Protein AF-A0A0M1J2J1-F1 (afdb_monomer)

Radius of gyration: 19.73 Å; Cα contacts (8 Å, |Δi|>4): 247; chains: 1; bounding box: 63×37×51 Å

Sequence (194 aa):
AAAKSLTTPVIIEGYEPPKDSRLLKLAVTPDPGVIEVNIHPTHSWQEMVNITEILYTEARQSRLTTEKFMLDGRHTGTGGGNHVTLGGPTPTDSPLLRRPDLLRSLIGYWQRHPSLSYLFSGLFIGPTSQAPRIDEARDESLHELEIAFAQ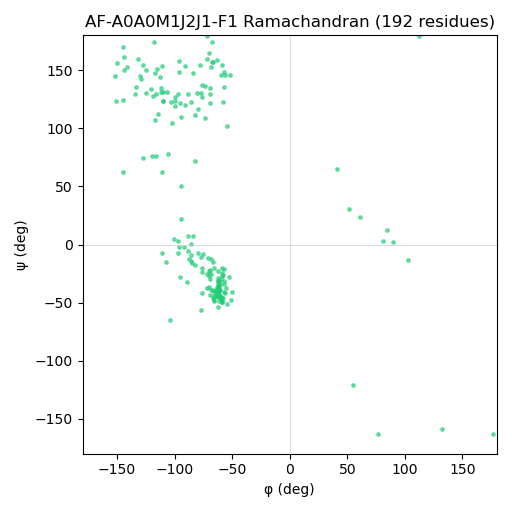IPEGEIPAPWLVDRILRNLLADVTGNTHRTEFCSKTALASFCI

Solvent-accessible surface area (backbone atoms only — not comparable to full-atom values): 11608 Å² total; per-residue (Å²): 111,69,48,72,78,63,75,45,87,84,81,90,83,80,80,80,77,81,94,51,81,86,58,83,49,76,47,80,44,86,46,101,86,40,38,34,40,34,47,51,92,66,94,42,72,69,53,46,50,52,53,51,54,49,50,57,51,53,34,48,76,69,75,45,61,61,62,32,67,47,97,86,66,49,80,43,70,62,76,56,64,77,45,83,51,81,62,33,87,42,72,87,60,9,59,51,35,29,24,40,44,55,45,50,48,51,54,53,49,48,70,76,37,56,64,74,54,58,74,73,38,80,90,49,76,37,53,83,27,69,48,22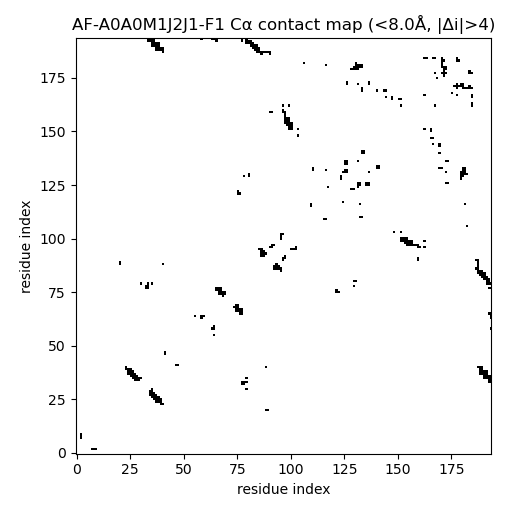,52,63,74,45,64,42,81,64,47,54,59,53,48,52,58,39,54,73,71,52,58,76,55,78,50,96,56,42,67,52,54,50,74,62,38,54,82,65,29,27,30,92,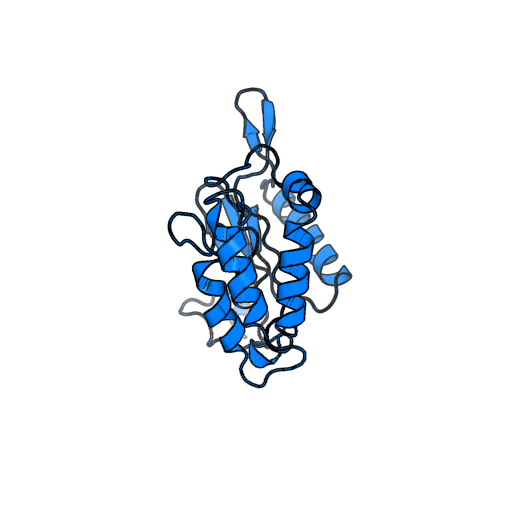86,64,40,46,81,31,23,66,55,52,95,68,87,64,56,35,34,41,42,60

Mean predicted aligned error: 6.72 Å

Nearest PDB structures (foldseek):
  7c5z-assembly1_A  TM=4.578E-01  e=9.086E-01  Sprivivirus cyprinus
  5xy3-assembly1_U  TM=3.082E-01  e=7.598E+00  Trichomonas vaginalis

pLDDT: mean 85.59, std 11.73, range [29.45, 96.5]

Secondary structure (DSSP, 8-state):
-HHHHTTPPPP--SSPPPP-TTS---EEEEETTEEEEEPPP-SSHHHHHHHHHHHHHHHHHTT--SEEE-TTS-EEE-SS--B-----SSGGG-HHHH-HHHHHHHHHHHHH-THHHHHHHTT--STTSSS--GGGT-TTHHHHHHHHHHTSPSS--S-TTHHHHHHTTTSS-TTS-TTSSSS----S--EEE-

Foldseek 3Di:
DVCVVVVHDDDDDDDDDPDDLPDWDWDWDDDVQWIKTWGRDDPDPVVVVVVVVVVQVVCVVVVHDQWDADPVRDIDGSQDDFFDDAADSFLQRGPCLQFVVVVLVVLVVCLVPVCVVVVPQVPAEALPRQAYRLCRADVCLVVLSVVLSVVRDGGGDPGSCSSCVSCQQSCAGPVSHNRRHNDHPDPDIGMDID

Structure (mmCIF, N/CA/C/O backbone):
data_AF-A0A0M1J2J1-F1
#
_entry.id   AF-A0A0M1J2J1-F1
#
loop_
_atom_site.group_PDB
_atom_site.id
_atom_site.type_symbol
_atom_site.label_atom_id
_atom_site.label_alt_id
_atom_site.label_comp_id
_atom_site.label_asym_id
_atom_site.label_entity_id
_atom_site.label_seq_id
_atom_site.pdbx_PDB_ins_code
_atom_site.Cartn_x
_atom_site.Cartn_y
_atom_site.Cartn_z
_atom_site.occupancy
_atom_site.B_iso_or_equiv
_atom_site.auth_seq_id
_atom_site.auth_comp_id
_atom_site.auth_asym_id
_atom_site.auth_atom_id
_atom_site.pdbx_PDB_model_num
ATOM 1 N N . ALA A 1 1 ? -36.370 -18.144 6.132 1.00 73.88 1 ALA A N 1
ATOM 2 C CA . ALA A 1 1 ? -37.757 -17.953 6.615 1.00 73.88 1 ALA A CA 1
ATOM 3 C C . ALA A 1 1 ? -37.839 -17.996 8.146 1.00 73.88 1 ALA A C 1
ATOM 5 O O . ALA A 1 1 ? -38.222 -16.989 8.721 1.00 73.88 1 ALA A O 1
ATOM 6 N N . ALA A 1 2 ? -37.396 -19.079 8.803 1.00 83.06 2 ALA A N 1
ATOM 7 C CA . ALA A 1 2 ? -37.466 -19.238 10.266 1.00 83.06 2 ALA A CA 1
ATOM 8 C C . ALA A 1 2 ? -36.718 -18.158 11.085 1.00 83.06 2 ALA A C 1
ATOM 10 O O . ALA A 1 2 ? -37.280 -17.595 12.018 1.00 83.06 2 ALA A O 1
ATOM 11 N N . ALA A 1 3 ? -35.486 -17.793 10.712 1.00 85.00 3 ALA A N 1
ATOM 12 C CA . ALA A 1 3 ? -34.742 -16.743 11.425 1.00 85.00 3 ALA A CA 1
ATOM 13 C C . ALA A 1 3 ? -35.433 -15.365 11.357 1.00 85.00 3 ALA A C 1
ATOM 15 O O . ALA A 1 3 ? -35.439 -14.619 12.331 1.00 85.00 3 ALA A O 1
ATOM 16 N N . LYS A 1 4 ? -36.097 -15.065 10.228 1.00 87.19 4 LYS A N 1
ATOM 17 C CA . LYS A 1 4 ? -36.863 -13.825 10.032 1.00 87.19 4 LYS A CA 1
ATOM 18 C C . LYS A 1 4 ? -38.109 -13.778 10.921 1.00 87.19 4 LYS A C 1
ATOM 20 O O . LYS A 1 4 ? -38.410 -12.721 11.456 1.00 87.19 4 LYS A O 1
ATOM 25 N N . SER A 1 5 ? -38.811 -14.899 11.103 1.00 91.50 5 SER A N 1
ATOM 26 C CA . SER A 1 5 ? -39.966 -14.968 12.014 1.00 91.50 5 SER A CA 1
ATOM 27 C C . SER A 1 5 ? -39.574 -14.912 13.491 1.00 91.50 5 SER A C 1
ATOM 29 O O . SER A 1 5 ? -40.382 -14.500 14.311 1.00 91.50 5 SER A O 1
ATOM 31 N N . LEU A 1 6 ? -38.348 -15.324 13.826 1.00 92.56 6 LEU A N 1
ATOM 32 C CA . LEU A 1 6 ? -37.831 -15.345 15.197 1.00 92.56 6 LEU A CA 1
ATOM 33 C C . LEU A 1 6 ? -36.978 -14.115 15.539 1.00 92.56 6 LEU A C 1
ATOM 35 O O . LEU A 1 6 ? -36.434 -14.034 16.637 1.00 92.56 6 LEU A O 1
ATOM 39 N N . THR A 1 7 ? -36.844 -13.159 14.614 1.00 90.19 7 THR A N 1
ATOM 40 C CA . THR A 1 7 ? -36.010 -11.951 14.782 1.00 90.19 7 THR A CA 1
ATOM 41 C C . THR A 1 7 ? -34.580 -12.277 15.233 1.00 90.19 7 THR A C 1
ATOM 43 O O . THR A 1 7 ? -33.950 -11.523 15.967 1.00 90.19 7 THR A O 1
ATOM 46 N N . THR A 1 8 ? -34.074 -13.444 14.829 1.00 91.12 8 THR A N 1
ATOM 47 C CA . THR A 1 8 ? -32.788 -13.968 15.291 1.00 91.12 8 THR A CA 1
ATOM 48 C C . THR A 1 8 ? -31.707 -13.640 14.262 1.00 91.12 8 THR A C 1
ATOM 50 O O . THR A 1 8 ? -31.908 -13.937 13.078 1.00 91.12 8 THR A O 1
ATOM 53 N N . PRO A 1 9 ? -30.566 -13.055 14.674 1.00 87.44 9 PRO A N 1
ATOM 54 C CA . PRO A 1 9 ? -29.424 -12.867 13.789 1.00 87.44 9 PRO A CA 1
ATOM 55 C C . PRO A 1 9 ? -28.965 -14.207 13.209 1.00 87.44 9 PRO A C 1
ATOM 57 O O . PRO A 1 9 ? -28.867 -15.200 13.927 1.00 87.44 9 PRO A O 1
ATOM 60 N N . VAL A 1 10 ? -28.687 -14.239 11.907 1.00 86.56 10 VAL A N 1
ATOM 61 C CA . VAL A 1 10 ? -28.092 -15.413 11.260 1.00 86.56 10 VAL A CA 1
ATOM 62 C C . VAL A 1 10 ? -26.589 -15.207 11.213 1.00 86.56 10 VAL A C 1
ATOM 64 O O . VAL A 1 10 ? -26.122 -14.241 10.614 1.00 86.56 10 VAL A O 1
ATOM 67 N N . ILE A 1 11 ? -25.850 -16.130 11.819 1.00 85.19 11 ILE A N 1
ATOM 68 C CA . ILE A 1 11 ? -24.397 -16.216 11.692 1.00 85.19 11 ILE A CA 1
ATOM 69 C C . ILE A 1 11 ? -24.108 -17.364 10.729 1.00 85.19 11 ILE A C 1
ATOM 71 O O . ILE A 1 11 ? -24.581 -18.482 10.933 1.00 85.19 11 ILE A O 1
ATOM 75 N N . ILE A 1 12 ? -23.389 -17.072 9.648 1.00 83.06 12 ILE A N 1
ATOM 76 C CA . ILE A 1 12 ? -22.911 -18.091 8.713 1.00 83.06 12 ILE A CA 1
ATOM 77 C C . ILE A 1 12 ? -21.498 -18.453 9.153 1.00 83.06 12 ILE A C 1
ATOM 79 O O . ILE A 1 12 ? -20.583 -17.643 9.030 1.00 83.06 12 ILE A O 1
ATOM 83 N N . GLU A 1 13 ? -21.342 -19.656 9.691 1.00 84.69 13 GLU A N 1
ATOM 84 C CA . GLU A 1 13 ? -20.047 -20.205 10.087 1.00 84.69 13 GLU A CA 1
ATOM 85 C C . GLU A 1 13 ? -19.484 -21.098 8.977 1.00 84.69 13 GLU A C 1
ATOM 87 O O . GLU A 1 13 ? -20.232 -21.756 8.249 1.00 84.69 13 GLU A O 1
ATOM 92 N N . GLY A 1 14 ? -18.158 -21.137 8.857 1.00 85.62 14 GLY A N 1
ATOM 93 C CA . GLY A 1 14 ? -17.460 -21.983 7.896 1.00 85.62 14 GLY A CA 1
ATOM 94 C C . GLY A 1 14 ? -16.394 -21.231 7.112 1.00 85.62 14 GLY A C 1
ATOM 95 O O . GLY A 1 14 ? -15.874 -20.205 7.546 1.00 85.62 14 GLY A O 1
ATOM 96 N N . TYR A 1 15 ? -16.037 -21.788 5.960 1.00 84.25 15 TYR A N 1
ATOM 97 C CA . TYR A 1 15 ? -15.023 -21.216 5.084 1.00 84.25 15 TYR A CA 1
ATOM 98 C C . TYR A 1 15 ? -15.570 -20.033 4.282 1.00 84.25 15 TYR A C 1
ATOM 100 O O . TYR A 1 15 ? -16.769 -19.949 4.007 1.00 84.25 15 TYR A O 1
ATOM 108 N N . GLU A 1 16 ? -14.669 -19.138 3.876 1.00 82.94 16 GLU A N 1
ATOM 109 C CA . GLU A 1 16 ? -15.005 -18.048 2.963 1.00 82.94 16 GLU A CA 1
ATOM 110 C C . GLU A 1 16 ? -15.603 -18.587 1.651 1.00 82.94 16 GLU A C 1
ATOM 112 O O . GLU A 1 16 ? -15.223 -19.675 1.195 1.00 82.94 16 GLU A O 1
ATOM 117 N N . PRO A 1 17 ? -16.512 -17.832 1.005 1.00 85.38 17 PRO A N 1
ATOM 118 C CA . PRO A 1 17 ? -16.963 -18.186 -0.330 1.00 85.38 17 PRO A CA 1
ATOM 119 C C . PRO A 1 17 ? -15.771 -18.232 -1.304 1.00 85.38 17 PRO A C 1
ATOM 121 O O . PRO A 1 17 ? -14.764 -17.546 -1.093 1.00 85.38 17 PRO A O 1
ATOM 124 N N . PRO A 1 18 ? -15.870 -19.004 -2.402 1.00 87.31 18 PRO A N 1
ATOM 125 C CA . PRO A 1 18 ? -14.878 -18.961 -3.469 1.00 87.31 18 PRO A CA 1
ATOM 126 C C . PRO A 1 18 ? -14.625 -17.525 -3.943 1.00 87.31 18 PRO A C 1
ATOM 128 O O . PRO A 1 18 ? -15.544 -16.705 -3.977 1.00 87.31 18 PRO A O 1
ATOM 131 N N . LYS A 1 19 ? -13.379 -17.225 -4.334 1.00 81.31 19 LYS A N 1
ATOM 132 C CA . LYS A 1 19 ? -13.011 -15.896 -4.841 1.00 81.31 19 LYS A CA 1
ATOM 133 C C . LYS A 1 19 ? -13.862 -15.540 -6.062 1.00 81.31 19 LYS A C 1
ATOM 135 O O . LYS A 1 19 ? -13.814 -16.240 -7.070 1.00 81.31 19 LYS A O 1
ATOM 140 N N . ASP A 1 20 ? -14.576 -14.425 -5.974 1.00 84.69 20 ASP A N 1
ATOM 141 C CA . ASP A 1 20 ? -15.414 -13.887 -7.043 1.00 84.69 20 ASP A CA 1
ATOM 142 C C . ASP A 1 20 ? -15.348 -12.356 -6.999 1.00 84.69 20 ASP A C 1
ATOM 144 O O . ASP A 1 20 ? -15.616 -11.753 -5.961 1.00 84.69 20 ASP A O 1
ATOM 148 N N . SER A 1 21 ? -14.973 -11.723 -8.113 1.00 80.75 21 SER A N 1
ATOM 149 C CA . SER A 1 21 ? -14.791 -10.266 -8.198 1.00 80.75 21 SER A CA 1
ATOM 150 C C . SER A 1 21 ? -16.095 -9.473 -8.078 1.00 80.75 21 SER A C 1
ATOM 152 O O . SER A 1 21 ? -16.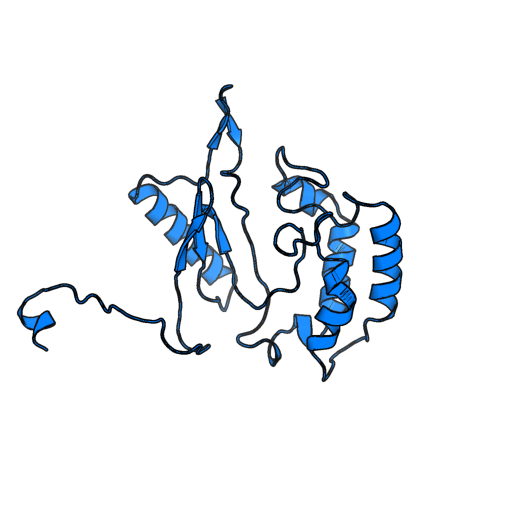056 -8.260 -7.899 1.00 80.75 21 SER A O 1
ATOM 154 N N . ARG A 1 22 ? -17.251 -10.139 -8.172 1.00 83.69 22 ARG A N 1
ATOM 155 C CA . ARG A 1 22 ? -18.576 -9.520 -8.026 1.00 83.69 22 ARG A CA 1
ATOM 156 C C . ARG A 1 22 ? -19.015 -9.419 -6.568 1.00 83.69 22 ARG A C 1
ATOM 158 O O . ARG A 1 22 ? -19.981 -8.719 -6.275 1.00 83.69 22 ARG A O 1
ATOM 165 N N . LEU A 1 23 ? -18.361 -10.151 -5.667 1.00 85.56 23 LEU A N 1
ATOM 166 C CA . LEU A 1 23 ? -18.664 -10.109 -4.244 1.00 85.56 23 LEU A CA 1
ATOM 167 C C . LEU A 1 23 ? -17.898 -8.962 -3.591 1.00 85.56 23 LEU A C 1
ATOM 169 O O . LEU A 1 23 ? -16.669 -8.915 -3.625 1.00 85.56 23 LEU A O 1
ATOM 173 N N . LEU A 1 24 ? -18.633 -8.055 -2.950 1.00 86.56 24 LEU A N 1
ATOM 174 C CA . LEU A 1 24 ? -18.029 -7.041 -2.098 1.00 86.56 24 LEU A CA 1
ATOM 175 C C . LEU A 1 24 ? -17.615 -7.691 -0.779 1.00 86.56 24 LEU A C 1
ATOM 177 O O . LEU A 1 24 ? -18.424 -8.336 -0.109 1.00 86.56 24 LEU A O 1
ATOM 181 N N . LYS A 1 25 ? -16.348 -7.512 -0.410 1.00 85.44 25 LYS A N 1
ATOM 182 C CA . LYS A 1 25 ? -15.779 -7.993 0.847 1.00 85.44 25 LYS A CA 1
ATOM 183 C C . LYS A 1 25 ? -15.341 -6.796 1.682 1.00 85.44 25 LYS A C 1
ATOM 185 O O . LYS A 1 25 ? -14.622 -5.931 1.194 1.00 85.44 25 LYS A O 1
ATOM 190 N N . LEU A 1 26 ? -15.771 -6.776 2.938 1.00 89.44 26 LEU A N 1
ATOM 191 C CA . LEU A 1 26 ? -15.179 -5.970 3.999 1.00 89.44 26 LEU A CA 1
ATOM 192 C C . LEU A 1 26 ? -14.497 -6.955 4.946 1.00 89.44 26 LEU A C 1
ATOM 194 O O . LEU A 1 26 ? -15.153 -7.881 5.424 1.00 89.44 26 LEU A O 1
ATOM 198 N N . ALA A 1 27 ? -13.200 -6.795 5.185 1.00 88.88 27 ALA A N 1
ATOM 199 C CA . ALA A 1 27 ? -12.474 -7.633 6.133 1.00 88.88 27 ALA A CA 1
ATOM 200 C C . ALA A 1 27 ? -11.900 -6.768 7.249 1.00 88.88 27 ALA A C 1
ATOM 202 O O . ALA A 1 27 ? -11.218 -5.786 6.977 1.00 88.88 27 ALA A O 1
ATOM 203 N N . VAL A 1 28 ? -12.193 -7.151 8.489 1.00 90.69 28 VAL A N 1
ATOM 204 C CA . VAL A 1 28 ? -11.681 -6.509 9.700 1.00 90.69 28 VAL A CA 1
ATOM 205 C C . VAL A 1 28 ? -10.799 -7.530 10.403 1.00 90.69 28 VAL A C 1
ATOM 207 O O . VAL A 1 28 ? -11.293 -8.569 10.845 1.00 90.69 28 VAL A O 1
ATOM 210 N N . THR A 1 29 ? -9.497 -7.276 10.450 1.00 89.62 29 THR A N 1
ATOM 211 C CA . THR A 1 29 ? -8.485 -8.229 10.918 1.00 89.62 29 THR A CA 1
ATOM 212 C C . THR A 1 29 ? -7.574 -7.597 11.967 1.00 89.62 29 THR A C 1
ATOM 214 O O . THR A 1 29 ? -7.249 -6.418 11.864 1.00 89.62 29 THR A O 1
ATOM 217 N N . PRO A 1 30 ? -7.152 -8.347 12.997 1.00 88.81 30 PRO A N 1
ATOM 218 C CA . PRO A 1 30 ? -6.167 -7.845 13.947 1.00 88.81 30 PRO A CA 1
ATOM 219 C C . PRO A 1 30 ? -4.772 -7.809 13.307 1.00 88.81 30 PRO A C 1
ATOM 221 O O . PRO A 1 30 ? -4.356 -8.790 12.693 1.00 88.81 30 PRO A O 1
ATOM 224 N N . ASP A 1 31 ? -4.037 -6.720 13.523 1.00 83.88 31 ASP A N 1
ATOM 225 C CA . ASP A 1 31 ? -2.609 -6.573 13.205 1.00 83.88 31 ASP A CA 1
ATOM 226 C C . ASP A 1 31 ? -1.880 -6.090 14.485 1.00 83.88 31 ASP A C 1
ATOM 228 O O . ASP A 1 31 ? -2.537 -5.545 15.380 1.00 83.88 31 ASP A O 1
ATOM 232 N N . PRO A 1 32 ? -0.571 -6.332 14.704 1.00 81.81 32 PRO A N 1
ATOM 233 C CA . PRO A 1 32 ? 0.078 -6.013 15.974 1.00 81.81 32 PRO A CA 1
ATOM 234 C C . PRO A 1 32 ? -0.084 -4.549 16.416 1.00 81.81 32 PRO A C 1
ATOM 236 O O . PRO A 1 32 ? 0.639 -3.653 15.989 1.00 81.81 32 PRO A O 1
ATOM 239 N N . GLY A 1 33 ? -1.003 -4.331 17.360 1.00 82.31 33 GLY A N 1
ATOM 240 C CA . GLY A 1 33 ? -1.280 -3.028 17.960 1.00 82.31 33 GLY A CA 1
ATOM 241 C C . GLY A 1 33 ? -2.337 -2.179 17.248 1.00 82.31 33 GLY A C 1
ATOM 242 O O . GLY A 1 33 ? -2.577 -1.073 17.726 1.00 82.31 33 GLY A O 1
ATOM 243 N N . VAL A 1 34 ? -2.968 -2.670 16.173 1.00 88.25 34 VAL A N 1
ATOM 244 C CA . VAL A 1 34 ? -4.003 -1.957 15.392 1.00 88.25 34 VAL A CA 1
ATOM 245 C C . VAL A 1 34 ? -5.079 -2.916 14.861 1.00 88.25 34 VAL A C 1
ATOM 247 O O . VAL A 1 34 ? -4.941 -4.139 14.945 1.00 88.25 34 VAL A O 1
ATOM 250 N N . ILE A 1 35 ? -6.168 -2.377 14.312 1.00 89.56 35 ILE A N 1
ATOM 251 C CA . ILE A 1 35 ? -7.152 -3.153 13.549 1.00 89.56 35 ILE A CA 1
ATOM 252 C C . ILE A 1 35 ? -7.045 -2.751 12.080 1.00 89.56 35 ILE A C 1
ATOM 254 O O . ILE A 1 35 ? -7.215 -1.591 11.720 1.00 89.56 35 ILE A O 1
ATOM 258 N N . GLU A 1 36 ? -6.802 -3.721 11.208 1.00 89.69 36 GLU A N 1
ATOM 259 C CA . GLU A 1 36 ? -6.781 -3.508 9.767 1.00 89.69 36 GLU A CA 1
ATOM 260 C C . GLU A 1 36 ? -8.190 -3.693 9.189 1.00 89.69 36 GLU A C 1
ATOM 262 O O . GLU A 1 36 ? -8.857 -4.704 9.423 1.00 89.69 36 GLU A O 1
ATOM 267 N N . VAL A 1 37 ? -8.642 -2.717 8.408 1.00 91.19 37 VAL A N 1
ATOM 268 C CA . VAL A 1 37 ? -9.908 -2.735 7.681 1.00 91.19 37 VAL A CA 1
ATOM 269 C C . VAL A 1 37 ? -9.627 -2.677 6.183 1.00 91.19 37 VAL A C 1
ATOM 271 O O . VAL A 1 37 ? -9.278 -1.639 5.621 1.00 91.19 37 VAL A O 1
ATOM 274 N N . ASN A 1 38 ? -9.836 -3.805 5.513 1.00 89.44 38 ASN A N 1
ATOM 275 C CA . ASN A 1 38 ? -9.753 -3.918 4.063 1.00 89.44 38 ASN A CA 1
ATOM 276 C C . ASN A 1 38 ? -11.130 -3.668 3.451 1.00 89.44 38 ASN A C 1
ATOM 278 O O . ASN A 1 38 ? -12.085 -4.405 3.731 1.00 89.44 38 ASN A O 1
ATOM 282 N N . ILE A 1 39 ? -11.222 -2.651 2.595 1.00 89.44 39 ILE A N 1
ATOM 283 C CA . ILE A 1 39 ? -12.460 -2.295 1.900 1.00 89.44 39 ILE A CA 1
ATOM 284 C C . ILE A 1 39 ? -12.514 -2.907 0.503 1.00 89.44 39 ILE A C 1
ATOM 286 O O . ILE A 1 39 ? -11.501 -3.239 -0.115 1.00 89.44 39 ILE A O 1
ATOM 290 N N . HIS A 1 40 ? -13.732 -3.041 -0.006 1.00 87.44 40 HIS A N 1
ATOM 291 C CA . HIS A 1 40 ? -13.974 -3.468 -1.374 1.00 87.44 40 HIS A CA 1
ATOM 292 C C . HIS A 1 40 ? -13.483 -2.406 -2.379 1.00 87.44 40 HIS A C 1
ATOM 294 O O . HIS A 1 40 ? -13.376 -1.227 -2.028 1.00 87.44 40 HIS A O 1
ATOM 300 N N . PRO A 1 41 ? -13.194 -2.799 -3.635 1.00 86.62 41 PRO A N 1
ATOM 301 C CA . PRO A 1 41 ? -12.845 -1.853 -4.688 1.00 86.62 41 PRO A CA 1
ATOM 302 C C . PRO A 1 41 ? -13.926 -0.790 -4.889 1.00 86.62 41 PRO A C 1
ATOM 304 O O . PRO A 1 41 ? -15.116 -1.082 -4.792 1.00 86.62 41 PRO A O 1
ATOM 307 N N . THR A 1 42 ? -13.495 0.420 -5.228 1.00 88.69 42 THR A N 1
ATOM 308 C CA . THR A 1 42 ? -14.373 1.550 -5.546 1.00 88.69 42 THR A CA 1
ATOM 309 C C . THR A 1 42 ? -14.193 1.956 -7.002 1.00 88.69 42 THR A C 1
ATOM 311 O O . THR A 1 42 ? -13.127 1.763 -7.593 1.00 88.69 42 THR A O 1
ATOM 314 N N . HIS A 1 43 ? -15.241 2.507 -7.605 1.00 88.12 43 HIS A N 1
ATOM 315 C CA . HIS A 1 43 ? -15.250 2.905 -9.013 1.00 88.12 43 HIS A CA 1
ATOM 316 C C . HIS A 1 43 ? -14.957 4.394 -9.214 1.00 88.12 43 HIS A C 1
ATOM 318 O O . HIS A 1 43 ? -14.793 4.847 -10.348 1.00 88.12 43 HIS A O 1
ATOM 324 N N . SER A 1 44 ? -14.889 5.171 -8.131 1.00 91.06 44 SER A N 1
ATOM 325 C CA . SER A 1 44 ? -14.560 6.592 -8.182 1.00 91.06 44 SER A CA 1
ATOM 326 C C . SER A 1 44 ? -13.852 7.064 -6.917 1.00 91.06 44 SER A C 1
ATOM 328 O O . SER A 1 44 ? -14.039 6.519 -5.830 1.00 91.06 44 SER A O 1
ATOM 330 N N . TRP A 1 45 ? -13.092 8.151 -7.051 1.00 90.62 45 TRP A N 1
ATOM 331 C CA . TRP A 1 45 ? -12.483 8.831 -5.908 1.00 90.62 45 TRP A CA 1
ATOM 332 C C . TRP A 1 45 ? -13.527 9.254 -4.867 1.00 90.62 45 TRP A C 1
ATOM 334 O O . TRP A 1 45 ? -13.324 9.067 -3.672 1.00 90.62 45 TRP A O 1
ATOM 344 N N . GLN A 1 46 ? -14.670 9.776 -5.319 1.00 95.94 46 GLN A N 1
ATOM 345 C CA . GLN A 1 46 ? -15.732 10.241 -4.428 1.00 95.94 46 GLN A CA 1
ATOM 346 C C . GLN A 1 46 ? -16.324 9.106 -3.585 1.00 95.94 46 GLN A C 1
ATOM 348 O O . GLN A 1 46 ? -16.621 9.302 -2.409 1.00 95.94 46 GLN A O 1
ATOM 353 N N . GLU A 1 47 ? -16.477 7.920 -4.173 1.00 93.56 47 GLU A N 1
ATOM 354 C CA . GLU A 1 47 ? -16.935 6.724 -3.465 1.00 93.56 47 GLU A CA 1
ATOM 355 C C . GLU A 1 47 ? -15.916 6.271 -2.412 1.00 93.56 47 GLU A C 1
ATOM 357 O O . GLU A 1 47 ? -16.296 6.013 -1.271 1.00 93.56 47 GLU A O 1
ATOM 362 N N . MET A 1 48 ? -14.624 6.251 -2.757 1.00 91.38 48 MET A N 1
ATOM 363 C CA . MET A 1 48 ? -13.552 5.940 -1.807 1.00 91.38 48 MET A CA 1
ATOM 364 C C . MET A 1 48 ? -13.523 6.911 -0.625 1.00 91.38 48 MET A C 1
ATOM 366 O O . MET A 1 48 ? -13.421 6.465 0.517 1.00 91.38 48 MET A O 1
ATOM 370 N N . VAL A 1 49 ? -13.650 8.217 -0.880 1.00 93.38 49 VAL A N 1
ATOM 371 C CA . VAL A 1 49 ? -13.740 9.239 0.175 1.00 93.38 49 VAL A CA 1
ATOM 372 C C . VAL A 1 49 ? -14.940 8.967 1.079 1.00 93.38 49 VAL A C 1
ATOM 374 O O . VAL A 1 49 ? -14.772 8.871 2.289 1.00 93.38 49 VAL A O 1
ATOM 377 N N . ASN A 1 50 ? -16.123 8.746 0.501 1.00 95.94 50 ASN A N 1
ATOM 378 C CA . ASN A 1 50 ? -17.339 8.475 1.267 1.00 95.94 50 ASN A CA 1
ATOM 379 C C . ASN A 1 50 ? -17.213 7.221 2.155 1.00 95.94 50 ASN A C 1
ATOM 381 O O . ASN A 1 50 ? -17.555 7.260 3.333 1.00 95.94 50 ASN A O 1
ATOM 385 N N . ILE A 1 51 ? -16.685 6.112 1.625 1.00 93.38 51 ILE A N 1
ATOM 386 C CA . ILE A 1 51 ? -16.460 4.886 2.413 1.00 93.38 51 ILE A CA 1
ATOM 387 C C . ILE A 1 51 ? -15.460 5.140 3.543 1.00 93.38 51 ILE A C 1
ATOM 389 O O . ILE A 1 51 ? -15.668 4.687 4.667 1.00 93.38 51 ILE A O 1
ATOM 393 N N . THR A 1 52 ? -14.398 5.891 3.259 1.00 91.56 52 THR A N 1
ATOM 394 C CA . THR A 1 52 ? -13.369 6.236 4.244 1.00 91.56 52 THR A CA 1
ATOM 395 C C . THR A 1 52 ? -13.955 7.081 5.384 1.00 91.56 52 THR A C 1
ATOM 397 O O . THR A 1 52 ? -13.724 6.785 6.553 1.00 91.56 52 THR A O 1
ATOM 400 N N . GLU A 1 53 ? -14.777 8.088 5.077 1.00 94.62 53 GLU A N 1
ATOM 401 C CA . GLU A 1 53 ? -15.461 8.924 6.077 1.00 94.62 53 GLU A CA 1
ATOM 402 C C . GLU A 1 53 ? -16.440 8.122 6.949 1.00 94.62 53 GLU A C 1
ATOM 404 O O . GLU A 1 53 ? -16.504 8.323 8.169 1.00 94.62 53 GLU A O 1
ATOM 409 N N . ILE A 1 54 ? -17.166 7.175 6.345 1.00 94.69 54 ILE A N 1
ATOM 410 C CA . ILE A 1 54 ? -18.024 6.233 7.074 1.00 94.69 54 ILE A CA 1
ATOM 411 C C . ILE A 1 54 ? -17.177 5.388 8.031 1.00 94.69 54 ILE A C 1
ATOM 413 O O . ILE A 1 54 ? -17.502 5.319 9.213 1.00 94.69 54 ILE A O 1
ATOM 417 N N . LEU A 1 55 ? -16.063 4.807 7.570 1.00 92.81 55 LEU A N 1
ATOM 418 C CA . LEU A 1 55 ? -15.174 4.011 8.423 1.00 92.81 55 LEU A CA 1
ATOM 419 C C . LEU A 1 55 ? -14.649 4.801 9.623 1.00 92.81 55 LEU A C 1
ATOM 421 O O . LEU A 1 55 ? -14.711 4.304 10.746 1.00 92.81 55 LEU A O 1
ATOM 425 N N . TYR A 1 56 ? -14.188 6.036 9.415 1.00 91.19 56 TYR A N 1
ATOM 426 C CA . TYR A 1 56 ? -13.754 6.902 10.516 1.00 91.19 56 TYR A CA 1
ATOM 427 C C . TYR A 1 56 ? -14.884 7.183 11.513 1.00 91.19 56 TYR A C 1
ATOM 429 O O . TYR A 1 56 ? -14.665 7.195 12.727 1.00 91.19 56 TYR A O 1
ATOM 437 N N . THR A 1 57 ? -16.103 7.386 11.014 1.00 94.81 57 THR A N 1
ATOM 438 C CA . THR A 1 57 ? -17.281 7.621 11.854 1.00 94.81 57 THR A CA 1
ATOM 439 C C . THR A 1 57 ? -17.625 6.389 12.694 1.00 94.81 57 THR A C 1
ATOM 441 O O . THR A 1 57 ? -17.802 6.510 13.908 1.00 94.81 57 THR A O 1
ATOM 444 N N . GLU A 1 58 ? -17.664 5.205 12.085 1.00 94.25 58 GLU A N 1
ATOM 445 C CA . GLU A 1 58 ? -17.964 3.937 12.764 1.00 94.25 58 GLU A CA 1
ATOM 446 C C . GLU A 1 58 ? -16.868 3.537 13.762 1.00 94.25 58 GLU A C 1
ATOM 448 O O . GLU A 1 58 ? -17.161 3.095 14.878 1.00 94.25 58 GLU A O 1
ATOM 453 N N . ALA A 1 59 ? -15.599 3.766 13.414 1.00 92.50 59 ALA A N 1
ATOM 454 C CA . ALA A 1 59 ? -14.470 3.573 14.318 1.00 92.50 59 ALA A CA 1
ATOM 455 C C . ALA A 1 59 ? -14.622 4.439 15.572 1.00 92.50 59 ALA A C 1
ATOM 457 O O . ALA A 1 59 ? -14.567 3.930 16.693 1.00 92.50 59 ALA A O 1
ATOM 458 N N . ARG A 1 60 ? -14.934 5.729 15.393 1.00 92.94 60 ARG A N 1
ATOM 459 C CA . ARG A 1 60 ? -15.176 6.655 16.504 1.00 92.94 60 ARG A CA 1
ATOM 460 C C . ARG A 1 60 ? -16.346 6.211 17.383 1.00 92.94 60 ARG A C 1
ATOM 462 O O . ARG A 1 60 ? -16.231 6.251 18.609 1.00 92.94 60 ARG A O 1
ATOM 469 N N . GLN A 1 61 ? -17.463 5.786 16.790 1.00 96.00 61 GLN A N 1
ATOM 470 C CA . GLN A 1 61 ? -18.613 5.258 17.541 1.00 96.00 61 GLN A CA 1
ATOM 471 C C . GLN A 1 61 ? -18.248 3.993 18.333 1.00 96.00 61 GLN A C 1
ATOM 473 O O . GLN A 1 61 ? -18.733 3.790 19.447 1.00 96.00 61 GLN A O 1
ATOM 478 N N . SER A 1 62 ? -17.315 3.205 17.801 1.00 94.25 62 SER A N 1
ATOM 479 C CA . SER A 1 62 ? -16.762 2.000 18.423 1.00 94.25 62 SER A CA 1
ATOM 480 C C . SER A 1 62 ? -15.617 2.274 19.408 1.00 94.25 62 SER A C 1
ATOM 482 O O . SER A 1 62 ? -15.017 1.330 19.918 1.00 94.25 62 SER A O 1
ATOM 484 N N . ARG A 1 63 ? -15.323 3.547 19.722 1.00 93.62 63 ARG A N 1
ATOM 485 C CA . ARG A 1 63 ? -14.212 3.984 20.599 1.00 93.62 63 ARG A CA 1
ATOM 486 C C . ARG A 1 63 ? -12.823 3.592 20.086 1.00 93.62 63 ARG A C 1
ATOM 488 O O . ARG A 1 63 ? -11.881 3.499 20.871 1.00 93.62 63 ARG A O 1
ATOM 495 N N . LEU A 1 64 ? -12.705 3.383 18.782 1.00 91.44 64 LEU A N 1
ATOM 496 C CA . LEU A 1 64 ? -11.437 3.278 18.079 1.00 91.44 64 LEU A CA 1
ATOM 497 C C . LEU A 1 64 ? -11.023 4.669 17.594 1.00 91.44 64 LEU A C 1
ATOM 499 O O . LEU A 1 64 ? -11.860 5.552 17.384 1.00 91.44 64 LEU A O 1
ATOM 503 N N . THR A 1 65 ? -9.724 4.866 17.428 1.00 87.06 65 THR A N 1
ATOM 504 C CA . THR A 1 65 ? -9.163 6.091 16.866 1.00 87.06 65 THR A CA 1
ATOM 505 C C . THR A 1 65 ? -7.952 5.739 16.025 1.00 87.06 65 THR A C 1
ATOM 507 O O . THR A 1 65 ? -7.266 4.772 16.331 1.00 87.06 65 THR A O 1
ATOM 510 N N . THR A 1 66 ? -7.678 6.538 15.000 1.00 82.19 66 THR A N 1
ATOM 511 C CA . THR A 1 66 ? -6.546 6.334 14.084 1.00 82.19 66 THR A CA 1
ATOM 512 C C . THR A 1 66 ? -5.314 7.135 14.493 1.00 82.19 66 THR A C 1
ATOM 514 O O . THR A 1 66 ? -4.462 7.465 13.667 1.00 82.19 66 THR A O 1
ATOM 517 N N . GLU A 1 67 ? -5.242 7.504 15.768 1.00 84.50 67 GLU A N 1
ATOM 518 C CA . GLU A 1 67 ? -4.160 8.283 16.345 1.00 84.50 67 GLU A CA 1
ATOM 519 C C . GLU A 1 67 ? -3.541 7.564 17.536 1.00 84.50 67 GLU A C 1
ATOM 521 O O . GLU A 1 67 ? -4.192 6.833 18.284 1.00 84.50 67 GLU A O 1
ATOM 526 N N . LYS A 1 68 ? -2.255 7.816 17.741 1.00 86.00 68 LYS A N 1
ATOM 527 C CA . LYS A 1 68 ? -1.511 7.344 18.897 1.00 86.00 68 LYS A CA 1
ATOM 528 C C . LYS A 1 68 ? -0.768 8.516 19.515 1.00 86.00 68 LYS A C 1
ATOM 530 O O . LYS A 1 68 ? -0.275 9.395 18.817 1.00 86.00 68 LYS A O 1
ATOM 535 N N . PHE A 1 69 ? -0.648 8.509 20.836 1.00 87.94 69 PHE A N 1
ATOM 536 C CA . PHE A 1 69 ? 0.165 9.482 21.557 1.00 87.94 69 PHE A CA 1
ATOM 537 C C . PHE A 1 69 ? 1.365 8.782 22.177 1.00 87.94 69 PHE A C 1
ATOM 539 O O . PHE A 1 69 ? 1.246 7.730 22.810 1.00 87.94 69 PHE A O 1
ATOM 546 N N . MET A 1 70 ? 2.539 9.363 21.964 1.00 85.75 70 MET A N 1
ATOM 547 C CA . MET A 1 70 ? 3.767 8.952 22.631 1.00 85.75 70 MET A CA 1
ATOM 548 C C . MET A 1 70 ? 3.703 9.331 24.118 1.00 85.75 70 MET A C 1
ATOM 550 O O . MET A 1 70 ? 2.879 10.147 24.529 1.00 85.75 70 MET A O 1
ATOM 554 N N . LEU A 1 71 ? 4.595 8.767 24.940 1.00 90.25 71 LEU A N 1
ATOM 555 C CA . LEU A 1 71 ? 4.635 9.048 26.386 1.00 90.25 71 LEU A CA 1
ATOM 556 C C . LEU A 1 71 ? 4.844 10.536 26.715 1.00 90.25 71 LEU A C 1
ATOM 558 O O . LEU A 1 71 ? 4.453 10.989 27.784 1.00 90.25 71 LEU A O 1
ATOM 562 N N . ASP A 1 72 ? 5.446 11.288 25.796 1.00 91.81 72 ASP A N 1
ATOM 563 C CA . ASP A 1 72 ? 5.657 12.734 25.899 1.00 91.81 72 ASP A CA 1
ATOM 564 C C . ASP A 1 72 ? 4.487 13.571 25.343 1.00 91.81 72 ASP A C 1
ATOM 566 O O . ASP A 1 72 ? 4.590 14.791 25.246 1.00 91.81 72 ASP A O 1
ATOM 570 N N . GLY A 1 73 ? 3.375 12.930 24.972 1.00 89.88 73 GLY A N 1
ATOM 571 C CA . GLY A 1 73 ? 2.177 13.584 24.449 1.00 89.88 73 GLY A CA 1
ATOM 572 C C . GLY A 1 73 ? 2.240 13.948 22.965 1.00 89.88 73 GLY A C 1
ATOM 573 O O . GLY A 1 73 ? 1.286 14.532 22.452 1.00 89.88 73 GLY A O 1
ATOM 574 N N . ARG A 1 74 ? 3.315 13.607 22.240 1.00 87.94 74 ARG A N 1
ATOM 575 C CA . ARG A 1 74 ? 3.364 13.830 20.787 1.00 87.94 74 ARG A CA 1
ATOM 576 C C . ARG A 1 74 ? 2.394 12.905 20.057 1.00 87.94 74 ARG A C 1
ATOM 578 O O . ARG A 1 74 ? 2.428 11.689 20.248 1.00 87.94 74 ARG A O 1
ATOM 585 N N . HIS A 1 75 ? 1.576 13.494 19.190 1.00 85.69 75 HIS A N 1
ATOM 586 C CA . HIS A 1 75 ? 0.706 12.769 18.272 1.00 85.69 75 HIS A CA 1
ATOM 587 C C . HIS A 1 75 ? 1.540 12.058 17.193 1.00 85.69 75 HIS A C 1
ATOM 589 O O . HIS A 1 75 ? 2.467 12.637 16.625 1.00 85.69 75 HIS A O 1
ATOM 595 N N . THR A 1 76 ? 1.214 10.799 16.924 1.00 82.62 76 THR A N 1
ATOM 596 C CA . THR A 1 76 ? 1.811 9.961 15.886 1.00 82.62 76 THR A CA 1
ATOM 597 C C . THR A 1 76 ? 0.742 9.055 15.272 1.00 82.62 76 THR A C 1
ATOM 599 O O . THR A 1 76 ? -0.313 8.833 15.867 1.00 82.62 76 THR A O 1
ATOM 602 N N . GLY A 1 77 ? 1.010 8.516 14.082 1.00 78.88 77 GLY A N 1
ATOM 603 C CA . GLY A 1 77 ? 0.142 7.505 13.479 1.00 78.88 77 GLY A CA 1
ATOM 604 C C . GLY A 1 77 ? 0.087 6.229 14.326 1.00 78.88 77 GLY A C 1
ATOM 605 O O . GLY A 1 77 ? 0.989 5.952 15.121 1.00 78.88 77 GLY A O 1
ATOM 606 N N . THR A 1 78 ? -0.956 5.424 14.139 1.00 80.69 78 THR A N 1
ATOM 607 C CA . THR A 1 78 ? -1.156 4.167 14.889 1.00 80.69 78 THR A CA 1
ATOM 608 C C . THR A 1 78 ? -0.002 3.177 14.716 1.00 80.69 78 THR A C 1
ATOM 610 O O . THR A 1 78 ? 0.311 2.414 15.631 1.00 80.69 78 THR A O 1
ATOM 613 N N . GLY A 1 79 ? 0.693 3.263 13.580 1.00 76.31 79 GLY A N 1
ATOM 614 C CA . GLY A 1 79 ? 1.802 2.395 13.193 1.00 76.31 79 GLY A CA 1
ATOM 615 C C . GLY A 1 79 ? 1.400 1.3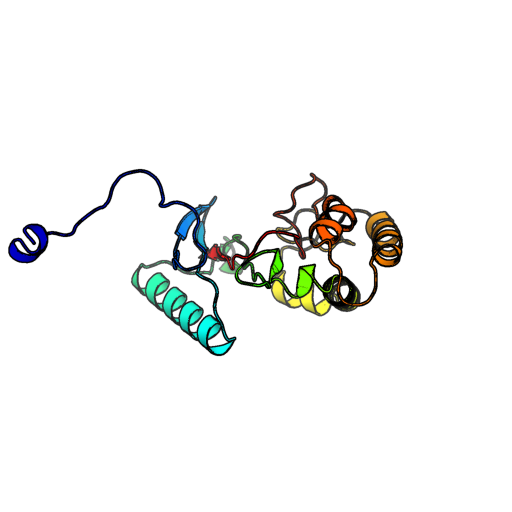33 12.170 1.00 76.31 79 GLY A C 1
ATOM 616 O O . GLY A 1 79 ? 2.287 0.750 11.550 1.00 76.31 79 GLY A O 1
ATOM 617 N N . GLY A 1 80 ? 0.094 1.138 11.955 1.00 74.44 80 GLY A N 1
ATOM 618 C CA . GLY A 1 80 ? -0.444 0.435 10.795 1.00 74.44 80 GLY A CA 1
ATOM 619 C C . GLY A 1 80 ? -0.486 1.382 9.595 1.00 74.44 80 GLY A C 1
ATOM 620 O O . GLY A 1 80 ? -0.918 2.529 9.717 1.00 74.44 80 GLY A O 1
ATOM 621 N N . GLY A 1 81 ? 0.041 0.947 8.454 1.00 76.88 81 GLY A N 1
ATOM 622 C CA . GLY A 1 81 ? 0.097 1.760 7.239 1.00 76.88 81 GLY A CA 1
ATOM 623 C C . GLY A 1 81 ? -1.287 2.046 6.645 1.00 76.88 81 GLY A C 1
ATOM 624 O O . GLY A 1 81 ? -2.238 1.300 6.853 1.00 76.88 81 GLY A O 1
ATOM 625 N N . ASN A 1 82 ? -1.397 3.116 5.855 1.00 81.44 82 ASN A N 1
ATOM 626 C CA . ASN A 1 82 ? -2.574 3.374 5.020 1.00 81.44 82 ASN A CA 1
ATOM 627 C C . ASN A 1 82 ? -2.241 3.000 3.577 1.00 81.44 82 ASN A C 1
ATOM 629 O O . ASN A 1 82 ? -1.489 3.707 2.907 1.00 81.44 82 ASN A O 1
ATOM 633 N N . HIS A 1 83 ? -2.754 1.866 3.110 1.00 82.69 83 HIS A N 1
ATOM 634 C CA . HIS A 1 83 ? -2.421 1.312 1.805 1.00 82.69 83 HIS A CA 1
ATOM 635 C C . HIS A 1 83 ? -3.509 1.638 0.786 1.00 82.69 83 HIS A C 1
ATOM 637 O O . HIS A 1 83 ? -4.649 1.185 0.877 1.00 82.69 83 HIS A O 1
ATOM 643 N N . VAL A 1 84 ? -3.130 2.363 -0.260 1.00 84.88 84 VAL A N 1
ATOM 644 C CA . VAL A 1 84 ? -3.996 2.583 -1.418 1.00 84.88 84 VAL A CA 1
ATOM 645 C C . VAL A 1 84 ? -3.580 1.618 -2.514 1.00 84.88 84 VAL A C 1
ATOM 647 O O . VAL A 1 84 ? -2.434 1.640 -2.958 1.00 84.88 84 VAL A O 1
ATOM 650 N N . THR A 1 85 ? -4.520 0.802 -2.989 1.00 85.38 85 THR A N 1
ATOM 651 C CA . THR A 1 85 ? -4.269 -0.056 -4.148 1.00 85.38 85 THR A CA 1
ATOM 652 C C . THR A 1 85 ? -4.990 0.453 -5.377 1.00 85.38 85 THR A C 1
ATOM 654 O O . THR A 1 85 ? -6.190 0.715 -5.363 1.00 85.38 85 THR A O 1
ATOM 657 N N . LEU A 1 86 ? -4.233 0.530 -6.466 1.00 84.81 86 LEU A N 1
ATOM 658 C CA . LEU A 1 86 ? -4.692 0.940 -7.782 1.00 84.81 86 LEU A CA 1
ATOM 659 C C . LEU A 1 86 ? -4.678 -0.274 -8.711 1.00 84.81 86 LEU A C 1
ATOM 661 O O . LEU A 1 86 ? -3.687 -1.001 -8.788 1.00 84.81 86 LEU A O 1
ATOM 665 N N . GLY A 1 87 ? -5.772 -0.507 -9.430 1.00 86.38 87 GLY A N 1
ATOM 666 C CA . GLY A 1 87 ? -5.876 -1.663 -10.310 1.00 86.38 87 GLY A CA 1
ATOM 667 C C . GLY A 1 87 ? -7.234 -1.789 -10.984 1.00 86.38 87 GLY A C 1
ATOM 668 O O . GLY A 1 87 ? -7.997 -0.830 -11.056 1.00 86.38 87 GLY A O 1
ATOM 669 N N . GLY A 1 88 ? -7.505 -2.987 -11.496 1.00 82.56 88 GLY A N 1
ATOM 670 C CA . GLY A 1 88 ? -8.788 -3.368 -12.079 1.00 82.56 88 GLY A CA 1
ATOM 671 C C . GLY A 1 88 ? -9.444 -4.516 -11.301 1.00 82.56 88 GLY A C 1
ATOM 672 O O . GLY A 1 88 ? -8.811 -5.086 -10.408 1.00 82.56 88 GLY A O 1
ATOM 673 N N . PRO A 1 89 ? -10.688 -4.895 -11.654 1.00 80.56 89 PRO A N 1
ATOM 674 C CA . PRO A 1 89 ? -11.420 -5.992 -11.009 1.00 80.56 89 PRO A CA 1
ATOM 675 C C . PRO A 1 89 ? -10.694 -7.342 -11.066 1.00 80.56 89 PRO A C 1
ATOM 677 O O . PRO A 1 89 ? -10.899 -8.207 -10.215 1.00 80.56 89 PRO A O 1
ATOM 680 N N . THR A 1 90 ? -9.841 -7.528 -12.075 1.00 80.81 90 THR A N 1
ATOM 681 C CA . THR A 1 90 ? -8.937 -8.669 -12.211 1.00 80.81 90 THR A CA 1
ATOM 682 C C . THR A 1 90 ? -7.520 -8.179 -12.538 1.00 80.81 90 THR A C 1
ATOM 684 O O . THR A 1 90 ? -7.359 -7.067 -13.052 1.00 80.81 90 THR A O 1
ATOM 687 N N . PRO A 1 91 ? -6.467 -8.988 -12.303 1.00 80.00 91 PRO A N 1
ATOM 688 C CA . PRO A 1 91 ? -5.107 -8.632 -12.716 1.00 80.00 91 PRO A CA 1
ATOM 689 C C . PRO A 1 91 ? -4.997 -8.316 -14.214 1.00 80.00 91 PRO A C 1
ATOM 691 O O . PRO A 1 91 ? -4.282 -7.397 -14.601 1.00 80.00 91 PRO A O 1
ATOM 694 N N . THR A 1 92 ? -5.733 -9.045 -15.057 1.00 83.62 92 THR A N 1
ATOM 695 C CA . THR A 1 92 ? -5.771 -8.829 -16.511 1.00 83.62 92 THR A CA 1
ATOM 696 C C . THR A 1 92 ? -6.453 -7.522 -16.904 1.00 83.62 92 THR A C 1
ATOM 698 O O . THR A 1 92 ? -6.121 -6.966 -17.946 1.00 83.62 92 THR A O 1
ATOM 701 N N . ASP A 1 93 ? -7.344 -7.000 -16.060 1.00 85.44 93 ASP A N 1
ATOM 702 C CA . ASP A 1 93 ? -8.018 -5.714 -16.269 1.00 85.44 93 ASP A CA 1
ATOM 703 C C . ASP A 1 93 ? -7.270 -4.538 -15.628 1.00 85.44 93 ASP A C 1
ATOM 705 O O . ASP A 1 93 ? -7.698 -3.392 -15.751 1.00 85.44 93 ASP A O 1
ATOM 709 N N . SER A 1 94 ? -6.159 -4.790 -14.930 1.00 87.94 94 SER A N 1
ATOM 710 C CA . SER A 1 94 ? -5.401 -3.728 -14.276 1.00 87.94 94 SER A CA 1
ATOM 711 C C . SER A 1 94 ? -4.711 -2.834 -15.310 1.00 87.94 94 SER A C 1
ATOM 713 O O . SER A 1 94 ? -3.855 -3.325 -16.057 1.00 87.94 94 SER A O 1
ATOM 715 N N . PRO A 1 95 ? -4.990 -1.515 -15.328 1.00 87.62 95 PRO A N 1
ATOM 716 C CA . PRO A 1 95 ? -4.317 -0.604 -16.245 1.00 87.62 95 PRO A CA 1
ATOM 717 C C . PRO A 1 95 ? -2.809 -0.572 -15.985 1.00 87.62 95 PRO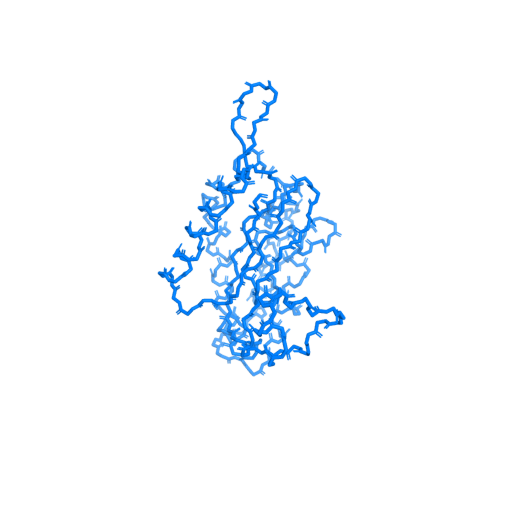 A C 1
ATOM 719 O O . PRO A 1 95 ? -2.043 -0.536 -16.937 1.00 87.62 95 PRO A O 1
ATOM 722 N N . LEU A 1 96 ? -2.366 -0.686 -14.728 1.00 89.25 96 LEU A N 1
ATOM 723 C CA . LEU A 1 96 ? -0.941 -0.681 -14.371 1.00 89.25 96 LEU A CA 1
ATOM 724 C C . LEU A 1 96 ? -0.198 -1.950 -14.813 1.00 89.25 96 LEU A C 1
ATOM 726 O O . LEU A 1 96 ? 1.007 -1.895 -15.040 1.00 89.25 96 LEU A O 1
ATOM 730 N N . LEU A 1 97 ? -0.896 -3.086 -14.943 1.00 89.81 97 LEU A N 1
ATOM 731 C CA . LEU A 1 97 ? -0.285 -4.331 -15.424 1.00 89.81 97 LEU A CA 1
ATOM 732 C C . LEU A 1 97 ? -0.349 -4.463 -16.948 1.00 89.81 97 LEU A C 1
ATOM 734 O O . LEU A 1 97 ? 0.558 -5.031 -17.551 1.00 89.81 97 LEU A O 1
ATOM 738 N N . ARG A 1 98 ? -1.398 -3.920 -17.580 1.00 90.25 98 ARG A N 1
ATOM 739 C CA . ARG A 1 98 ? -1.500 -3.828 -19.043 1.00 90.25 98 ARG A CA 1
ATOM 740 C C . ARG A 1 98 ? -0.548 -2.788 -19.620 1.00 90.25 98 ARG A C 1
ATOM 742 O O . ARG A 1 98 ? -0.007 -3.021 -20.691 1.00 90.25 98 ARG A O 1
ATOM 749 N N . ARG A 1 99 ? -0.358 -1.666 -18.922 1.00 91.81 99 ARG A N 1
ATOM 750 C CA . ARG A 1 99 ? 0.517 -0.542 -19.281 1.00 91.81 99 ARG A CA 1
ATOM 751 C C . ARG A 1 99 ? 1.639 -0.398 -18.244 1.00 91.81 99 ARG A C 1
ATOM 753 O O . ARG A 1 99 ? 1.571 0.481 -17.379 1.00 91.81 99 ARG A O 1
ATOM 760 N N . PRO A 1 100 ? 2.667 -1.263 -18.285 1.00 91.06 100 PRO A N 1
ATOM 761 C CA . PRO A 1 100 ? 3.759 -1.246 -17.308 1.00 91.06 100 PRO A CA 1
ATOM 762 C C . PRO A 1 100 ? 4.560 0.068 -17.338 1.00 91.06 100 PRO A C 1
ATOM 764 O O . PRO A 1 100 ? 5.156 0.466 -16.336 1.00 91.06 100 PRO A O 1
ATOM 767 N N . ASP A 1 101 ? 4.523 0.790 -18.458 1.00 93.00 101 ASP A N 1
ATOM 768 C CA . ASP A 1 101 ? 5.091 2.125 -18.623 1.00 93.00 101 ASP A CA 1
ATOM 769 C C . ASP A 1 101 ? 4.441 3.179 -17.705 1.00 93.00 101 ASP A C 1
ATOM 771 O O . ASP A 1 101 ? 5.118 4.118 -17.270 1.00 93.00 101 ASP A O 1
ATOM 775 N N . LEU A 1 102 ? 3.162 3.012 -17.341 1.00 92.06 102 LEU A N 1
ATOM 776 C CA . LEU A 1 102 ? 2.492 3.869 -16.356 1.00 92.06 102 LEU A CA 1
ATOM 777 C C . LEU A 1 102 ? 3.045 3.630 -14.952 1.00 92.06 102 LEU A C 1
ATOM 779 O O . LEU A 1 102 ? 3.327 4.591 -14.238 1.00 92.06 102 LEU A O 1
ATOM 783 N N . LEU A 1 103 ? 3.254 2.366 -14.569 1.00 90.50 103 LEU A N 1
ATOM 784 C CA . LEU A 1 103 ? 3.846 2.031 -13.275 1.00 90.50 103 LEU A CA 1
ATOM 785 C C . LEU A 1 103 ? 5.289 2.543 -13.179 1.00 90.50 103 LEU A C 1
ATOM 787 O O . LEU A 1 103 ? 5.640 3.178 -12.186 1.00 90.50 103 LEU A O 1
ATOM 791 N N . ARG A 1 104 ? 6.092 2.361 -14.238 1.00 92.81 104 ARG A N 1
ATOM 792 C CA . ARG A 1 104 ? 7.425 2.978 -14.368 1.00 92.81 104 ARG A CA 1
ATOM 793 C C . ARG A 1 104 ? 7.369 4.485 -14.125 1.00 92.81 104 ARG A C 1
ATOM 795 O O . ARG A 1 104 ? 8.180 5.029 -13.378 1.00 92.81 104 ARG A O 1
ATOM 802 N N . SER A 1 105 ? 6.411 5.161 -14.757 1.00 93.62 105 SER A N 1
ATOM 803 C CA . SER A 1 105 ? 6.255 6.613 -14.647 1.00 93.62 105 SER A CA 1
ATOM 804 C C . SER A 1 105 ? 5.859 7.043 -13.236 1.00 93.62 105 SER A C 1
ATOM 806 O O . SER A 1 105 ? 6.420 8.017 -12.741 1.00 93.62 105 SER A O 1
ATOM 808 N N . LEU A 1 106 ? 4.959 6.308 -12.571 1.00 92.69 106 LEU A N 1
ATOM 809 C CA . LEU A 1 106 ? 4.562 6.566 -11.183 1.00 92.69 106 LEU A CA 1
ATOM 810 C C . LEU A 1 106 ? 5.746 6.419 -10.227 1.00 92.69 106 LEU A C 1
ATOM 812 O O . LEU A 1 106 ? 6.062 7.375 -9.523 1.00 92.69 106 LEU A O 1
ATOM 816 N N . ILE A 1 107 ? 6.438 5.275 -10.263 1.00 92.19 107 ILE A N 1
ATOM 817 C CA . ILE A 1 107 ? 7.601 5.016 -9.402 1.00 92.19 107 ILE A CA 1
ATOM 818 C C . ILE A 1 107 ? 8.678 6.073 -9.661 1.00 92.19 107 ILE A C 1
ATOM 820 O O . ILE A 1 107 ? 9.151 6.721 -8.734 1.00 92.19 107 ILE A O 1
ATOM 824 N N . GLY A 1 108 ? 9.030 6.318 -10.927 1.00 94.12 108 GLY A N 1
ATOM 825 C CA . GLY A 1 108 ? 10.048 7.305 -11.279 1.00 94.12 108 GLY A CA 1
ATOM 826 C C . GLY A 1 108 ? 9.668 8.737 -10.889 1.00 94.12 108 GLY A C 1
ATOM 827 O O . GLY A 1 108 ? 10.535 9.515 -10.494 1.00 94.12 108 GLY A O 1
ATOM 828 N N . TYR A 1 109 ? 8.388 9.108 -10.991 1.00 95.06 109 TYR A N 1
ATOM 829 C CA . TYR A 1 109 ? 7.908 10.413 -10.541 1.00 95.06 109 TYR A CA 1
ATOM 830 C C . TYR A 1 109 ? 8.027 10.542 -9.024 1.00 95.06 109 TYR A C 1
ATOM 832 O O . TYR A 1 109 ? 8.609 11.516 -8.558 1.00 95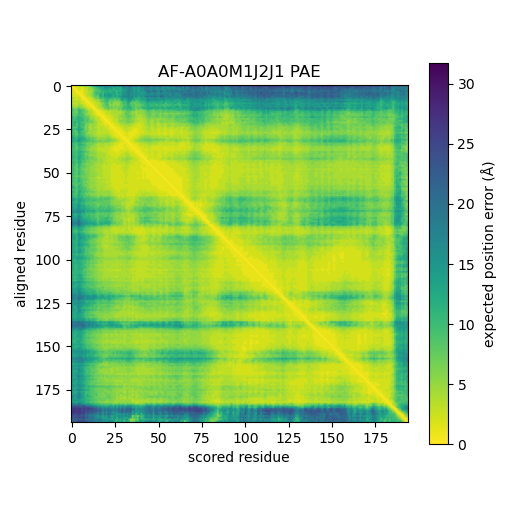.06 109 TYR A O 1
ATOM 840 N N . TRP A 1 110 ? 7.563 9.554 -8.262 1.00 92.69 110 TRP A N 1
ATOM 841 C CA . TRP A 1 110 ? 7.634 9.562 -6.799 1.00 92.69 110 TRP A CA 1
ATOM 842 C C . TRP A 1 110 ? 9.077 9.555 -6.281 1.00 92.69 110 TRP A C 1
ATOM 844 O O . TRP A 1 110 ? 9.439 10.316 -5.381 1.00 92.69 110 TRP A O 1
ATOM 854 N N . GLN A 1 111 ? 9.944 8.780 -6.935 1.00 91.62 111 GLN A N 1
ATOM 855 C CA . GLN A 1 111 ? 11.366 8.736 -6.623 1.00 91.62 111 GLN A CA 1
ATOM 856 C C . GLN A 1 111 ? 12.028 10.107 -6.819 1.00 91.62 111 GLN A C 1
ATOM 858 O O . GLN A 1 111 ? 12.831 10.526 -5.988 1.00 91.62 111 GLN A O 1
ATOM 863 N N . ARG A 1 112 ? 11.639 10.850 -7.865 1.00 95.06 112 ARG A N 1
ATOM 864 C CA . ARG A 1 112 ? 12.123 12.215 -8.147 1.00 95.06 112 ARG A CA 1
ATOM 865 C C . ARG A 1 112 ? 11.489 13.308 -7.280 1.00 95.06 112 ARG A C 1
ATOM 867 O O . ARG A 1 112 ? 11.991 14.429 -7.291 1.00 95.06 112 ARG A O 1
ATOM 874 N N . HIS A 1 113 ? 10.430 13.005 -6.528 1.00 95.19 113 HIS A N 1
ATOM 875 C CA . HIS A 1 113 ? 9.738 13.964 -5.662 1.00 95.19 113 HIS A CA 1
ATOM 876 C C . HIS A 1 113 ? 9.602 13.419 -4.229 1.00 95.19 113 HIS A C 1
ATOM 878 O O . HIS A 1 113 ? 8.497 13.067 -3.810 1.00 95.19 113 HIS A O 1
ATOM 884 N N . PRO A 1 114 ? 10.696 13.393 -3.436 1.00 91.62 114 PRO A N 1
ATOM 885 C CA . PRO A 1 114 ? 10.683 12.845 -2.075 1.00 91.62 114 PRO A CA 1
ATOM 886 C C . PRO A 1 114 ? 9.696 13.511 -1.116 1.00 91.62 114 PRO A C 1
ATOM 888 O O . PRO A 1 114 ? 9.293 12.908 -0.126 1.00 91.62 114 PRO A O 1
ATOM 891 N N . SER A 1 115 ? 9.260 14.736 -1.420 1.00 92.44 115 SER A N 1
ATOM 892 C CA . SER A 1 115 ? 8.205 15.413 -0.666 1.00 92.44 115 SER A CA 1
ATOM 893 C C . SER A 1 115 ? 6.904 14.610 -0.613 1.00 92.44 115 SER A C 1
ATOM 895 O O . SER A 1 115 ? 6.206 14.695 0.390 1.00 92.44 115 SER A O 1
ATOM 897 N N . LEU A 1 116 ? 6.589 13.816 -1.643 1.00 89.75 116 LEU A N 1
ATOM 898 C CA . LEU A 1 116 ? 5.398 12.966 -1.662 1.00 89.75 116 LEU A CA 1
ATOM 899 C C . LEU A 1 116 ? 5.491 11.802 -0.674 1.00 89.75 116 LEU A C 1
ATOM 901 O O . LEU A 1 116 ? 4.464 11.388 -0.155 1.00 89.75 116 LEU A O 1
ATOM 905 N N . SER A 1 117 ? 6.694 11.306 -0.384 1.00 87.94 117 SER A N 1
ATOM 906 C CA . SER A 1 117 ? 6.925 10.306 0.662 1.00 87.94 117 SER A CA 1
ATOM 907 C C . SER A 1 117 ? 6.899 10.978 2.035 1.00 87.94 117 SER A C 1
ATOM 909 O O . SER A 1 117 ? 6.079 10.662 2.896 1.00 87.94 117 SER A O 1
ATOM 911 N N . TYR A 1 118 ? 7.753 11.989 2.215 1.00 87.75 118 TYR A N 1
ATOM 912 C CA . TYR A 1 118 ? 8.033 12.573 3.526 1.00 87.75 118 TYR A CA 1
ATOM 913 C C . TYR A 1 118 ? 6.874 13.376 4.112 1.00 87.75 118 TYR A C 1
ATOM 915 O O . TYR A 1 118 ? 6.793 13.508 5.332 1.00 87.75 118 TYR A O 1
ATOM 923 N N . LEU A 1 119 ? 5.947 13.864 3.280 1.00 85.94 119 LEU A N 1
ATOM 924 C CA . LEU A 1 119 ? 4.716 14.491 3.759 1.00 85.94 119 LEU A CA 1
ATOM 925 C C . LEU A 1 119 ? 3.874 13.530 4.618 1.00 85.94 119 LEU A C 1
ATOM 927 O O . LEU A 1 119 ? 3.191 13.985 5.533 1.00 85.94 119 LEU A O 1
ATOM 931 N N . PHE A 1 120 ? 3.948 12.219 4.359 1.00 79.25 120 PHE A N 1
ATOM 932 C CA . PHE A 1 120 ? 3.138 11.201 5.036 1.00 79.25 120 PHE A CA 1
ATOM 933 C C . PHE A 1 120 ? 3.938 10.279 5.975 1.00 79.25 120 PHE A C 1
ATOM 935 O O . PHE A 1 120 ? 3.334 9.510 6.719 1.00 79.25 120 PHE A O 1
ATOM 942 N N . SER A 1 121 ? 5.275 10.357 5.998 1.00 79.75 121 SER A N 1
ATOM 943 C CA . SER A 1 121 ? 6.129 9.471 6.816 1.00 79.75 121 SER A CA 1
ATOM 944 C C . SER A 1 121 ? 6.164 9.816 8.312 1.00 79.75 121 SER A C 1
ATOM 946 O O . SER A 1 121 ? 6.529 8.975 9.137 1.00 79.75 121 SER A O 1
ATOM 948 N N . GLY A 1 122 ? 5.813 11.049 8.693 1.00 79.81 122 GLY A N 1
ATOM 949 C CA . GLY A 1 122 ? 5.915 11.508 10.081 1.00 79.81 122 GLY A CA 1
ATOM 950 C C . GLY A 1 122 ? 7.331 11.318 10.644 1.00 79.81 122 GLY A C 1
ATOM 951 O O . GLY A 1 122 ? 8.293 11.858 10.108 1.00 79.81 122 GLY A O 1
ATOM 952 N N . LEU A 1 123 ? 7.465 10.544 11.728 1.00 79.12 123 LEU A N 1
ATOM 953 C CA . LEU A 1 123 ? 8.758 10.230 12.359 1.00 79.12 123 LEU A CA 1
ATOM 954 C C . LEU A 1 123 ? 9.454 8.982 11.779 1.00 79.12 123 LEU A C 1
ATOM 956 O O . LEU A 1 123 ? 10.570 8.669 12.190 1.00 79.12 123 LEU A O 1
ATOM 960 N N . PHE A 1 124 ? 8.812 8.248 10.869 1.00 80.00 124 PHE A N 1
ATOM 961 C CA . PHE A 1 124 ? 9.268 6.936 10.408 1.00 80.00 124 PHE A CA 1
ATOM 962 C C . PHE A 1 124 ? 9.860 7.024 8.997 1.00 80.00 124 PHE A C 1
ATOM 964 O O . PHE A 1 124 ? 9.216 6.645 8.023 1.00 80.00 124 PHE A O 1
ATOM 971 N N . ILE A 1 125 ? 11.097 7.519 8.901 1.00 87.50 125 ILE A N 1
ATOM 972 C CA . ILE A 1 125 ? 11.886 7.593 7.658 1.00 87.50 125 ILE A CA 1
ATOM 973 C C . ILE A 1 125 ? 13.080 6.643 7.762 1.00 87.50 125 ILE A C 1
ATOM 975 O O . ILE A 1 125 ? 13.675 6.507 8.835 1.00 87.50 125 ILE A O 1
ATOM 979 N N . GLY A 1 126 ? 13.447 6.010 6.648 1.00 89.12 126 GLY A N 1
ATOM 980 C CA . GLY A 1 126 ? 14.619 5.154 6.542 1.00 89.12 126 GLY A CA 1
ATOM 981 C C . GLY A 1 126 ? 14.270 3.678 6.337 1.00 89.12 126 GLY A C 1
ATOM 982 O O . GLY A 1 126 ? 13.100 3.287 6.364 1.00 89.12 126 GLY A O 1
ATOM 983 N N . PRO A 1 127 ? 15.291 2.815 6.208 1.00 89.31 127 PRO A N 1
ATOM 984 C CA . PRO A 1 127 ? 15.142 1.436 5.728 1.00 89.31 127 PRO A CA 1
ATOM 985 C C . PRO A 1 127 ? 14.356 0.518 6.665 1.00 89.31 127 PRO A C 1
ATOM 987 O O . PRO A 1 127 ? 13.954 -0.580 6.286 1.00 89.31 127 PRO A O 1
ATOM 990 N N . THR A 1 128 ? 14.160 0.945 7.910 1.00 85.81 128 THR A N 1
ATOM 991 C CA . THR A 1 128 ? 13.387 0.230 8.927 1.00 85.81 128 THR A CA 1
ATOM 992 C C . THR A 1 128 ? 11.979 0.795 9.105 1.00 85.81 128 THR A C 1
ATOM 994 O O . THR A 1 128 ? 11.250 0.315 9.973 1.00 85.81 128 THR A O 1
ATOM 997 N N . SER A 1 129 ? 11.568 1.773 8.295 1.00 85.25 129 SER A N 1
ATOM 998 C CA . SER A 1 129 ? 10.204 2.305 8.302 1.00 85.25 129 SER A CA 1
ATOM 999 C C . SER A 1 129 ? 9.184 1.273 7.791 1.00 85.25 129 SER A C 1
ATOM 1001 O O . SER A 1 129 ? 9.533 0.154 7.399 1.00 85.25 129 SER A O 1
ATOM 1003 N N . GLN A 1 130 ? 7.894 1.608 7.858 1.00 80.62 130 GLN A N 1
ATOM 1004 C CA . GLN A 1 130 ? 6.828 0.744 7.330 1.00 80.62 130 GLN A CA 1
ATOM 1005 C C . GLN A 1 130 ? 6.731 0.791 5.802 1.00 80.62 130 GLN A C 1
ATOM 1007 O O . GLN A 1 130 ? 6.247 -0.155 5.195 1.00 80.62 130 GLN A O 1
ATOM 1012 N N . ALA A 1 131 ? 7.204 1.868 5.180 1.00 86.62 131 ALA A N 1
ATOM 1013 C CA . ALA A 1 131 ? 7.129 2.071 3.740 1.00 86.62 131 ALA A CA 1
ATOM 1014 C C . ALA A 1 131 ? 8.388 2.802 3.244 1.00 86.62 131 ALA A C 1
ATOM 1016 O O . ALA A 1 131 ? 8.283 3.931 2.764 1.00 86.62 131 ALA A O 1
ATOM 1017 N N . PRO A 1 132 ? 9.584 2.200 3.400 1.00 88.31 132 PRO A N 1
ATOM 1018 C CA . PRO A 1 132 ? 10.825 2.805 2.952 1.00 88.31 132 PRO A CA 1
ATOM 1019 C C . PRO A 1 132 ? 10.788 3.065 1.452 1.00 88.31 132 PRO A C 1
ATOM 1021 O O . PRO A 1 132 ? 10.228 2.278 0.672 1.00 88.31 132 PRO A O 1
ATOM 1024 N N . ARG A 1 133 ? 11.433 4.161 1.056 1.00 90.56 133 ARG A N 1
ATOM 1025 C CA . ARG A 1 133 ? 11.729 4.435 -0.350 1.00 90.56 133 ARG A CA 1
ATOM 1026 C C . ARG A 1 133 ? 12.825 3.496 -0.851 1.00 90.56 133 ARG A C 1
ATOM 1028 O O . ARG A 1 133 ? 13.620 2.965 -0.073 1.00 90.56 133 ARG A O 1
ATOM 1035 N N . ILE A 1 134 ? 12.909 3.334 -2.170 1.00 89.94 134 ILE A N 1
ATOM 1036 C CA . ILE A 1 134 ? 13.907 2.460 -2.811 1.00 89.94 134 ILE A CA 1
ATOM 1037 C C . ILE A 1 134 ? 15.341 2.922 -2.482 1.00 89.94 134 ILE A C 1
ATOM 1039 O O . ILE A 1 134 ? 16.236 2.099 -2.297 1.00 89.94 134 ILE A O 1
ATOM 1043 N N . ASP A 1 135 ? 15.550 4.233 -2.351 1.00 91.38 135 ASP A N 1
ATOM 1044 C CA . ASP A 1 135 ? 16.836 4.861 -2.031 1.00 91.38 135 ASP A CA 1
ATOM 1045 C C . ASP A 1 135 ? 17.155 4.956 -0.533 1.00 91.38 135 ASP A C 1
ATOM 1047 O O . ASP A 1 135 ? 18.215 5.453 -0.174 1.00 91.38 135 ASP A O 1
ATOM 1051 N N . GLU A 1 136 ? 16.286 4.475 0.359 1.00 90.38 136 GLU A N 1
ATOM 1052 C CA . GLU A 1 136 ? 16.547 4.522 1.807 1.00 90.38 136 GLU A CA 1
ATOM 1053 C C . GLU A 1 136 ? 17.339 3.313 2.324 1.00 90.38 136 GLU A C 1
ATOM 1055 O O . GLU A 1 136 ? 17.807 3.320 3.461 1.00 90.38 136 GLU A O 1
ATOM 1060 N N . ALA A 1 137 ? 17.473 2.260 1.514 1.00 82.69 137 ALA A N 1
ATOM 1061 C CA . ALA A 1 137 ? 18.043 0.981 1.925 1.00 82.69 137 ALA A CA 1
ATOM 1062 C C . ALA A 1 137 ? 19.468 0.740 1.429 1.00 82.69 137 ALA A C 1
ATOM 1064 O O . ALA A 1 137 ? 20.385 0.576 2.233 1.00 82.69 137 ALA A O 1
ATOM 1065 N N . ARG A 1 138 ? 19.642 0.638 0.110 1.00 84.06 138 ARG A N 1
ATOM 1066 C CA . ARG A 1 138 ? 20.941 0.377 -0.519 1.00 84.06 138 ARG A CA 1
ATOM 1067 C C . ARG A 1 138 ? 21.111 1.335 -1.680 1.00 84.06 138 ARG A C 1
ATOM 1069 O O . ARG A 1 138 ? 20.238 1.369 -2.547 1.00 84.06 138 ARG A O 1
ATOM 1076 N N . ASP A 1 139 ? 22.248 2.014 -1.733 1.00 81.06 139 ASP A N 1
ATOM 1077 C CA . ASP A 1 139 ? 22.557 2.999 -2.776 1.00 81.06 139 ASP A CA 1
ATOM 1078 C C . ASP A 1 139 ? 22.481 2.393 -4.192 1.00 81.06 139 ASP A C 1
ATOM 1080 O O . ASP A 1 139 ? 22.017 3.035 -5.133 1.00 81.06 139 ASP A O 1
ATOM 1084 N N . GLU A 1 140 ? 22.849 1.115 -4.336 1.00 89.12 140 GLU A N 1
ATOM 1085 C CA . GLU A 1 140 ? 22.802 0.368 -5.603 1.00 89.12 140 GLU A CA 1
ATOM 1086 C C . GLU A 1 140 ? 21.372 0.149 -6.132 1.00 89.12 140 GLU A C 1
ATOM 1088 O O . GLU A 1 140 ? 21.184 -0.069 -7.328 1.00 89.12 140 GLU A O 1
ATOM 1093 N N . SER A 1 141 ? 20.342 0.250 -5.281 1.00 90.25 141 SER A N 1
ATOM 1094 C CA . SER A 1 141 ? 18.952 -0.052 -5.664 1.00 90.25 141 SER A CA 1
ATOM 1095 C C . SER A 1 141 ? 18.434 0.876 -6.761 1.00 90.25 141 SER A C 1
ATOM 1097 O O . SER A 1 141 ? 17.627 0.458 -7.586 1.00 90.25 141 SER A O 1
ATOM 1099 N N . LEU A 1 142 ? 18.906 2.128 -6.800 1.00 92.94 142 LEU A N 1
ATOM 1100 C CA . LEU A 1 142 ? 18.538 3.071 -7.857 1.00 92.94 142 LEU A CA 1
ATOM 1101 C C . LEU A 1 142 ? 19.152 2.702 -9.206 1.00 92.94 142 LEU A C 1
ATOM 1103 O O . LEU A 1 142 ? 18.497 2.865 -10.234 1.00 92.94 142 LEU A O 1
ATOM 1107 N N . HIS A 1 143 ? 20.379 2.181 -9.200 1.00 94.44 143 HIS A N 1
ATOM 1108 C CA . HIS A 1 143 ? 21.026 1.706 -10.417 1.00 94.44 143 HIS A CA 1
ATOM 1109 C C . HIS A 1 143 ? 20.299 0.477 -10.977 1.00 94.44 143 HIS A C 1
ATOM 1111 O O . HIS A 1 143 ? 19.953 0.437 -12.157 1.00 94.44 143 HIS A O 1
ATOM 1117 N N . GLU A 1 144 ? 19.970 -0.486 -10.116 1.00 94.94 144 GLU A N 1
ATOM 1118 C CA . GLU A 1 144 ? 19.186 -1.662 -10.505 1.00 94.94 144 GLU A CA 1
ATOM 1119 C C . GLU A 1 144 ? 17.775 -1.284 -10.988 1.00 94.94 144 GLU A C 1
ATOM 1121 O O . GLU A 1 144 ? 17.264 -1.862 -11.950 1.00 94.94 144 GLU A O 1
ATOM 1126 N N . LEU A 1 145 ? 17.153 -0.268 -10.377 1.00 94.25 145 LEU A N 1
ATOM 1127 C CA . LEU A 1 145 ? 15.867 0.267 -10.823 1.00 94.25 145 LEU A CA 1
ATOM 1128 C C . LEU A 1 145 ? 15.947 0.872 -12.227 1.00 94.25 145 LEU A C 1
ATOM 1130 O O . LEU A 1 145 ? 15.038 0.662 -13.031 1.00 94.25 145 LEU A O 1
ATOM 1134 N N . GLU A 1 146 ? 17.024 1.587 -12.546 1.00 95.00 146 GLU A N 1
ATOM 1135 C CA . GLU A 1 146 ? 17.256 2.132 -13.885 1.00 95.00 146 GLU A CA 1
ATOM 1136 C C . GLU A 1 146 ? 17.387 1.014 -14.933 1.00 95.00 146 GLU A C 1
ATOM 1138 O O . GLU A 1 146 ? 16.731 1.064 -15.980 1.00 95.00 146 GLU A O 1
ATOM 1143 N N . ILE A 1 147 ? 18.149 -0.042 -14.624 1.00 96.50 147 ILE A N 1
ATOM 1144 C CA . ILE A 1 147 ? 18.273 -1.229 -15.484 1.00 96.50 147 ILE A CA 1
ATOM 1145 C C . ILE A 1 147 ? 16.905 -1.893 -15.681 1.00 96.50 147 ILE A C 1
ATOM 1147 O O . ILE A 1 147 ? 16.521 -2.204 -16.812 1.00 96.50 147 ILE A O 1
ATOM 1151 N N . ALA A 1 148 ? 16.140 -2.077 -14.605 1.00 95.44 148 ALA A N 1
ATOM 1152 C CA . ALA A 1 148 ? 14.805 -2.662 -14.659 1.00 95.44 148 ALA A CA 1
ATOM 1153 C C . ALA A 1 148 ? 13.839 -1.818 -15.504 1.00 95.44 148 ALA A C 1
ATOM 1155 O O . ALA A 1 148 ? 13.087 -2.359 -16.316 1.00 95.44 148 ALA A O 1
ATOM 1156 N N . PHE A 1 149 ? 13.890 -0.490 -15.383 1.00 95.69 149 PHE A N 1
ATOM 1157 C CA . PHE A 1 149 ? 13.086 0.432 -16.187 1.00 95.69 149 PHE A CA 1
ATOM 1158 C C . PHE A 1 149 ? 13.394 0.358 -17.681 1.00 95.69 149 PHE A C 1
ATOM 1160 O O . PHE A 1 149 ? 12.476 0.541 -18.486 1.00 95.69 149 PHE A O 1
ATOM 1167 N N . ALA A 1 150 ? 14.637 0.052 -18.056 1.00 96.31 150 ALA A N 1
ATOM 1168 C CA . ALA A 1 150 ? 15.015 -0.181 -19.447 1.00 96.31 150 ALA A CA 1
ATOM 1169 C C . ALA A 1 150 ? 14.429 -1.486 -20.019 1.00 96.31 150 ALA A C 1
ATOM 1171 O O . ALA A 1 150 ? 14.273 -1.601 -21.232 1.00 96.31 150 ALA A O 1
ATOM 1172 N N . GLN A 1 151 ? 14.064 -2.453 -19.168 1.00 95.25 151 GLN A N 1
ATOM 1173 C CA . GLN A 1 151 ? 13.399 -3.695 -19.584 1.00 95.25 151 GLN A CA 1
ATOM 1174 C C . GLN A 1 151 ? 11.872 -3.554 -19.700 1.00 95.25 151 GLN A C 1
ATOM 1176 O O . GLN A 1 151 ? 11.208 -4.479 -20.172 1.00 95.25 151 GLN A O 1
ATOM 1181 N N . ILE A 1 152 ? 11.296 -2.429 -19.259 1.00 93.81 152 ILE A N 1
ATOM 1182 C CA . ILE A 1 152 ? 9.850 -2.199 -19.319 1.00 93.81 152 ILE A CA 1
ATOM 1183 C C . ILE A 1 152 ? 9.461 -1.771 -20.743 1.00 93.81 152 ILE A C 1
ATOM 1185 O O . ILE A 1 152 ? 9.880 -0.699 -21.187 1.00 93.81 152 ILE A O 1
ATOM 1189 N N . PRO A 1 153 ? 8.636 -2.564 -21.453 1.00 93.19 153 PRO A N 1
ATOM 1190 C CA . PRO A 1 153 ? 8.141 -2.190 -22.772 1.00 93.19 153 PRO A CA 1
ATOM 1191 C C . PRO A 1 153 ? 7.173 -1.007 -22.682 1.00 93.19 153 PRO A C 1
ATOM 1193 O O . PRO A 1 153 ? 6.487 -0.809 -21.678 1.00 93.19 153 PRO A O 1
ATOM 1196 N N . GLU A 1 154 ? 7.100 -0.230 -23.758 1.00 91.25 154 GLU A N 1
ATOM 1197 C CA . GLU A 1 154 ? 6.146 0.869 -23.877 1.00 91.25 154 GLU A CA 1
ATOM 1198 C C . GLU A 1 154 ? 4.780 0.375 -24.356 1.00 91.25 154 GLU A C 1
ATOM 1200 O O . GLU A 1 154 ? 4.683 -0.550 -25.164 1.00 91.25 154 GLU A O 1
ATOM 1205 N N . GLY A 1 155 ? 3.715 1.038 -23.904 1.00 90.69 155 GLY A N 1
ATOM 1206 C CA . GLY A 1 155 ? 2.365 0.732 -24.357 1.00 90.69 155 GLY A CA 1
ATOM 1207 C C . GLY A 1 155 ? 1.777 -0.529 -23.725 1.00 90.69 155 GLY A C 1
ATOM 1208 O O . GLY A 1 155 ? 2.188 -0.974 -22.654 1.00 90.69 155 GLY A O 1
ATOM 1209 N N . GLU A 1 156 ? 0.719 -1.048 -24.351 1.00 91.88 156 GLU A N 1
ATOM 1210 C CA . GLU A 1 156 ? 0.011 -2.216 -23.827 1.00 91.88 156 GLU A CA 1
ATOM 1211 C C . GLU A 1 156 ? 0.774 -3.514 -24.089 1.00 91.88 156 GLU A C 1
ATOM 1213 O O . GLU A 1 156 ? 1.247 -3.748 -25.201 1.00 91.88 156 GLU A O 1
ATOM 1218 N N . ILE A 1 157 ? 0.820 -4.394 -23.086 1.00 90.56 157 ILE A N 1
ATOM 1219 C CA . ILE A 1 157 ? 1.426 -5.721 -23.204 1.00 90.56 157 ILE A CA 1
ATOM 1220 C C . ILE A 1 157 ? 0.423 -6.862 -23.003 1.00 90.56 157 ILE A C 1
ATOM 1222 O O . ILE A 1 157 ? -0.475 -6.766 -22.165 1.00 90.56 157 ILE A O 1
ATOM 1226 N N . PRO A 1 158 ? 0.618 -8.003 -23.692 1.00 85.38 158 PRO A N 1
ATOM 1227 C CA . PRO A 1 158 ? -0.207 -9.197 -23.506 1.00 85.38 158 PRO A CA 1
ATOM 1228 C C . PRO A 1 158 ? 0.177 -10.016 -22.260 1.00 85.38 158 PRO A C 1
ATOM 1230 O O . PRO A 1 158 ? -0.511 -10.979 -21.929 1.00 85.38 158 PRO A O 1
ATOM 1233 N N . ALA A 1 159 ? 1.275 -9.664 -21.577 1.00 88.38 159 ALA A N 1
ATOM 1234 C CA . ALA A 1 159 ? 1.860 -10.432 -20.476 1.00 88.38 159 ALA A CA 1
ATOM 1235 C C . ALA A 1 159 ? 1.904 -9.639 -19.148 1.00 88.38 159 ALA A C 1
ATOM 1237 O O . ALA A 1 159 ? 2.983 -9.213 -18.734 1.00 88.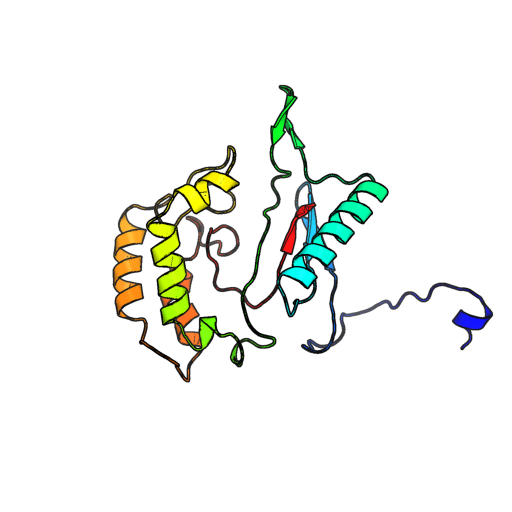38 159 ALA A O 1
ATOM 1238 N N . PRO A 1 160 ? 0.773 -9.474 -18.430 1.00 81.69 160 PRO A N 1
ATOM 1239 C CA . PRO A 1 160 ? 0.691 -8.710 -17.174 1.00 81.69 160 PRO A CA 1
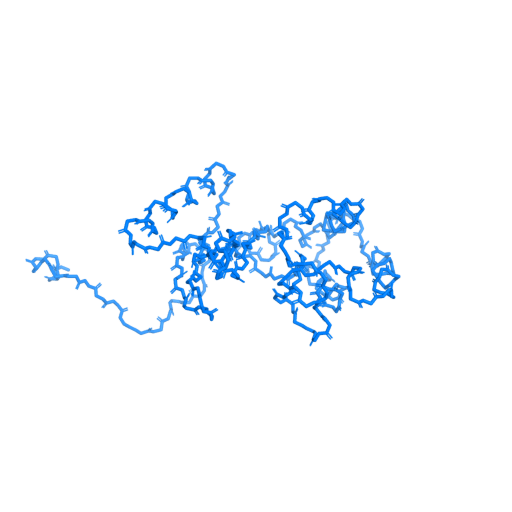ATOM 1240 C C . PRO A 1 160 ? 1.700 -9.117 -16.084 1.00 81.69 160 PRO A C 1
ATOM 1242 O O . PRO A 1 160 ? 2.105 -8.298 -15.262 1.00 81.69 160 PRO A O 1
ATOM 1245 N N . TRP A 1 161 ? 2.136 -10.381 -16.072 1.00 85.19 161 TRP A N 1
ATOM 1246 C CA . TRP A 1 161 ? 3.117 -10.906 -15.111 1.00 85.19 161 TRP A CA 1
ATOM 1247 C C . TRP A 1 161 ? 4.545 -10.385 -15.331 1.00 85.19 161 TRP A C 1
ATOM 1249 O O . TRP A 1 161 ? 5.413 -10.607 -14.487 1.00 85.19 161 TRP A O 1
ATOM 1259 N N . LEU A 1 162 ? 4.817 -9.728 -16.463 1.00 89.06 162 LEU A N 1
ATOM 1260 C CA . LEU A 1 162 ? 6.130 -9.160 -16.761 1.00 89.06 162 LEU A CA 1
ATOM 1261 C C . LEU A 1 162 ? 6.524 -8.097 -15.728 1.00 89.06 162 LEU A C 1
ATOM 1263 O O . LEU A 1 162 ? 7.672 -8.074 -15.297 1.00 89.06 162 LEU A O 1
ATOM 1267 N N . VAL A 1 163 ? 5.560 -7.285 -15.282 1.00 88.06 163 VAL A N 1
ATOM 1268 C CA . VAL A 1 163 ? 5.761 -6.260 -14.245 1.00 88.06 163 VAL A CA 1
ATOM 1269 C C . VAL A 1 163 ? 6.347 -6.866 -12.977 1.00 88.06 163 VAL A C 1
ATOM 1271 O O . VAL A 1 163 ? 7.372 -6.405 -12.481 1.00 88.06 163 VAL A O 1
ATOM 1274 N N . ASP A 1 164 ? 5.716 -7.931 -12.484 1.00 87.12 164 ASP A N 1
ATOM 1275 C CA . ASP A 1 164 ? 6.165 -8.634 -11.288 1.00 87.12 164 ASP A CA 1
ATOM 1276 C C . ASP A 1 164 ? 7.579 -9.196 -11.476 1.00 87.12 164 ASP A C 1
ATOM 1278 O O . ASP A 1 164 ? 8.436 -9.007 -10.621 1.00 87.12 164 ASP A O 1
ATOM 1282 N N . ARG A 1 165 ? 7.866 -9.816 -12.627 1.00 89.75 165 ARG A N 1
ATOM 1283 C CA . ARG A 1 165 ? 9.203 -10.362 -12.909 1.00 89.75 165 ARG A CA 1
ATOM 1284 C C . ARG A 1 165 ? 10.304 -9.306 -12.925 1.00 89.75 165 ARG A C 1
ATOM 1286 O O . ARG A 1 165 ? 11.413 -9.613 -12.502 1.00 89.75 165 ARG A O 1
ATOM 1293 N N . ILE A 1 166 ? 10.011 -8.110 -13.427 1.00 92.25 166 ILE A N 1
ATOM 1294 C CA . ILE A 1 166 ? 10.984 -7.017 -13.520 1.00 92.25 166 ILE A CA 1
ATOM 1295 C C . ILE A 1 166 ? 11.203 -6.363 -12.147 1.00 92.25 166 ILE A C 1
ATOM 1297 O O . ILE A 1 166 ? 12.336 -6.059 -11.792 1.00 92.25 166 ILE A O 1
ATOM 1301 N N . LEU A 1 167 ? 10.135 -6.147 -11.370 1.00 90.62 167 LEU A N 1
ATOM 1302 C CA . LEU A 1 167 ? 10.174 -5.253 -10.206 1.00 90.62 167 LEU A CA 1
ATOM 1303 C C . LEU A 1 167 ? 10.143 -5.955 -8.841 1.00 90.62 167 LEU A C 1
ATOM 1305 O O . LEU A 1 167 ? 10.469 -5.319 -7.843 1.00 90.62 167 LEU A O 1
ATOM 1309 N N . ARG A 1 168 ? 9.791 -7.245 -8.757 1.00 86.88 168 ARG A N 1
ATOM 1310 C CA . ARG A 1 168 ? 9.570 -7.973 -7.486 1.00 86.88 168 ARG A CA 1
ATOM 1311 C C . ARG A 1 168 ? 10.690 -7.822 -6.458 1.00 86.88 168 ARG A C 1
ATOM 1313 O O . ARG A 1 168 ? 10.404 -7.726 -5.271 1.00 86.88 168 ARG A O 1
ATOM 1320 N N . ASN A 1 169 ? 11.943 -7.854 -6.906 1.00 87.31 169 ASN A N 1
ATOM 1321 C CA . ASN A 1 169 ? 13.101 -7.798 -6.009 1.00 87.31 169 ASN A CA 1
ATOM 1322 C C . ASN A 1 169 ? 13.513 -6.361 -5.658 1.00 87.31 169 ASN A C 1
ATOM 1324 O O . ASN A 1 169 ? 14.291 -6.170 -4.732 1.00 87.31 169 ASN A O 1
ATOM 1328 N N . LEU A 1 170 ? 13.002 -5.374 -6.399 1.00 89.50 170 LEU A N 1
ATOM 1329 C CA . LEU A 1 170 ? 13.267 -3.948 -6.196 1.00 89.50 170 LEU A CA 1
ATOM 1330 C C . LEU A 1 170 ? 12.175 -3.283 -5.352 1.00 89.50 170 LEU A C 1
ATOM 1332 O O . LEU A 1 170 ? 12.433 -2.321 -4.640 1.00 89.50 170 LEU A O 1
ATOM 1336 N N . LEU A 1 171 ? 10.956 -3.821 -5.411 1.00 88.88 171 LEU A N 1
ATOM 1337 C CA . LEU A 1 171 ? 9.806 -3.426 -4.601 1.00 88.88 171 LEU A CA 1
ATOM 1338 C C . LEU A 1 171 ? 9.696 -4.308 -3.347 1.00 88.88 171 LEU A C 1
ATOM 1340 O O . LEU A 1 171 ? 8.647 -4.892 -3.060 1.00 88.88 171 LEU A O 1
ATOM 1344 N N . ALA A 1 172 ? 10.808 -4.429 -2.619 1.00 87.38 172 ALA A N 1
ATOM 1345 C CA . ALA A 1 172 ? 10.900 -5.133 -1.341 1.00 87.38 172 ALA A CA 1
ATOM 1346 C C . ALA A 1 172 ? 11.825 -4.386 -0.360 1.00 87.38 172 ALA A C 1
ATOM 1348 O O . ALA A 1 172 ? 12.736 -3.678 -0.786 1.00 87.38 172 ALA A O 1
ATOM 1349 N N . ASP A 1 173 ? 11.608 -4.549 0.950 1.00 87.25 173 ASP A N 1
ATOM 1350 C CA . ASP A 1 173 ? 12.519 -3.993 1.961 1.00 87.25 173 ASP A CA 1
ATOM 1351 C C . ASP A 1 173 ? 13.866 -4.741 2.018 1.00 87.25 173 ASP A C 1
ATOM 1353 O O . ASP A 1 173 ? 14.090 -5.744 1.335 1.00 87.25 173 ASP A O 1
ATOM 1357 N N . VAL A 1 174 ? 14.769 -4.295 2.899 1.00 86.75 174 VAL A N 1
ATOM 1358 C CA . VAL A 1 174 ? 16.089 -4.926 3.108 1.00 86.75 174 VAL A CA 1
ATOM 1359 C C . VAL A 1 174 ? 16.028 -6.411 3.492 1.00 86.75 174 VAL A C 1
ATOM 1361 O O . VAL A 1 174 ? 17.023 -7.116 3.312 1.00 86.75 174 VAL A O 1
ATOM 1364 N N . THR A 1 175 ? 14.889 -6.880 4.010 1.00 88.00 175 THR A N 1
ATOM 1365 C CA . THR A 1 175 ? 14.621 -8.276 4.389 1.00 88.00 175 THR A CA 1
ATOM 1366 C C . THR A 1 175 ? 13.895 -9.068 3.296 1.00 88.00 175 THR A C 1
ATOM 1368 O O . THR A 1 175 ? 13.664 -10.264 3.460 1.00 88.00 175 THR A O 1
ATOM 1371 N N . GLY A 1 176 ? 13.553 -8.430 2.172 1.00 86.31 176 GLY A N 1
ATOM 1372 C CA . GLY A 1 176 ? 12.763 -9.018 1.091 1.00 86.31 176 GLY A CA 1
ATOM 1373 C C . GLY A 1 176 ? 11.248 -8.935 1.314 1.00 86.31 176 GLY A C 1
ATOM 1374 O O . GLY A 1 176 ? 10.484 -9.590 0.600 1.00 86.31 176 GLY A O 1
ATOM 1375 N N . ASN A 1 177 ? 10.781 -8.152 2.290 1.00 85.19 177 ASN A N 1
ATOM 1376 C CA . ASN A 1 177 ? 9.362 -8.014 2.578 1.00 85.19 177 ASN A CA 1
ATOM 1377 C C . ASN A 1 177 ? 8.705 -6.997 1.637 1.00 85.19 177 ASN A C 1
ATOM 1379 O O . ASN A 1 177 ? 8.902 -5.791 1.746 1.00 85.19 177 ASN A O 1
ATOM 1383 N N . THR A 1 178 ? 7.847 -7.494 0.750 1.00 81.44 178 THR A N 1
ATOM 1384 C CA . THR A 1 178 ? 7.065 -6.676 -0.191 1.00 81.44 178 THR A CA 1
ATOM 1385 C C . THR A 1 178 ? 5.892 -5.944 0.468 1.00 81.44 178 THR A C 1
ATOM 1387 O O . THR A 1 178 ? 5.191 -5.198 -0.196 1.00 81.44 178 THR A O 1
ATOM 1390 N N . HIS A 1 179 ? 5.557 -6.212 1.734 1.00 79.31 179 HIS A N 1
ATOM 1391 C CA . HIS A 1 179 ? 4.553 -5.424 2.467 1.00 79.31 179 HIS A CA 1
ATOM 1392 C C . HIS A 1 179 ? 5.139 -4.135 3.044 1.00 79.31 179 HIS A C 1
ATOM 1394 O O . HIS A 1 179 ? 4.372 -3.250 3.396 1.00 79.31 179 HIS A O 1
ATOM 1400 N N . ARG A 1 180 ? 6.468 -4.037 3.153 1.00 81.88 180 ARG A N 1
ATOM 1401 C CA . ARG A 1 180 ? 7.152 -2.920 3.804 1.00 81.88 180 ARG A CA 1
ATOM 1402 C C . ARG A 1 180 ? 7.898 -2.070 2.794 1.00 81.88 180 ARG A C 1
ATOM 1404 O O . ARG A 1 180 ? 9.118 -1.997 2.804 1.00 81.88 180 ARG A O 1
ATOM 1411 N N . THR A 1 181 ? 7.162 -1.473 1.873 1.00 85.19 181 THR A N 1
ATOM 1412 C CA . THR A 1 181 ? 7.726 -0.703 0.761 1.00 85.19 181 THR A CA 1
ATOM 1413 C C . THR A 1 181 ? 6.751 0.361 0.322 1.00 85.19 181 THR A C 1
ATOM 1415 O O . THR A 1 181 ? 5.552 0.094 0.287 1.00 85.19 181 THR A O 1
ATOM 1418 N N . GLU A 1 182 ? 7.256 1.520 -0.094 1.00 86.75 182 GLU A N 1
ATOM 1419 C CA . GLU A 1 182 ? 6.408 2.593 -0.622 1.00 86.75 182 GLU A CA 1
ATOM 1420 C C . GLU A 1 182 ? 5.554 2.143 -1.823 1.00 86.75 182 GLU A C 1
ATOM 1422 O O . GLU A 1 182 ? 4.366 2.449 -1.899 1.00 86.75 182 GLU A O 1
ATOM 1427 N N . PHE A 1 183 ? 6.136 1.353 -2.727 1.00 87.06 183 PHE A N 1
ATOM 1428 C CA . PHE A 1 183 ? 5.431 0.728 -3.843 1.00 87.06 183 PHE A CA 1
ATOM 1429 C C . PHE A 1 183 ? 5.554 -0.787 -3.760 1.00 87.06 183 PHE A C 1
ATOM 1431 O O . PHE A 1 183 ? 6.651 -1.311 -3.601 1.00 87.06 183 PHE A O 1
ATOM 1438 N N . CYS A 1 184 ? 4.438 -1.493 -3.938 1.00 80.94 184 CYS A N 1
ATOM 1439 C CA . CYS A 1 184 ? 4.395 -2.950 -3.981 1.00 80.94 184 CYS A CA 1
ATOM 1440 C C . CYS A 1 184 ? 3.553 -3.434 -5.166 1.00 80.94 184 CYS A C 1
ATOM 1442 O O . CYS A 1 184 ? 2.436 -2.964 -5.384 1.00 80.94 184 CYS A O 1
ATOM 1444 N N . SER A 1 185 ? 4.043 -4.436 -5.896 1.00 65.00 185 SER A N 1
ATOM 1445 C CA . SER A 1 185 ? 3.258 -5.154 -6.900 1.00 65.00 185 SER A CA 1
ATOM 1446 C C . SER A 1 185 ? 2.401 -6.243 -6.240 1.00 65.00 185 SER A C 1
ATOM 1448 O O . SER A 1 185 ? 2.681 -7.436 -6.359 1.00 65.00 185 SER A O 1
ATOM 1450 N N . LYS A 1 186 ? 1.349 -5.842 -5.518 1.00 59.56 186 LYS A N 1
ATOM 1451 C CA . LYS A 1 186 ? 0.315 -6.763 -5.017 1.00 59.56 186 LYS A CA 1
ATOM 1452 C C . LYS A 1 186 ? -1.019 -6.564 -5.710 1.00 59.56 186 LYS A C 1
ATOM 1454 O O . LYS A 1 186 ? -1.353 -5.499 -6.216 1.00 59.56 186 LYS A O 1
ATOM 1459 N N . THR A 1 187 ? -1.785 -7.644 -5.736 1.00 41.03 187 THR A N 1
ATOM 1460 C CA . THR A 1 187 ? -3.086 -7.716 -6.384 1.00 41.03 187 THR A CA 1
ATOM 1461 C C . THR A 1 187 ? -4.151 -6.962 -5.577 1.00 41.03 187 THR A C 1
ATOM 1463 O O . THR A 1 187 ? -4.564 -7.428 -4.524 1.00 41.03 187 THR A O 1
ATOM 1466 N N . ALA A 1 188 ? -4.593 -5.818 -6.107 1.00 31.41 188 ALA A N 1
ATOM 1467 C CA . ALA A 1 188 ? -5.932 -5.217 -5.999 1.00 31.41 188 ALA A CA 1
ATOM 1468 C C . ALA A 1 188 ? -6.683 -5.253 -4.637 1.00 31.41 188 ALA A C 1
ATOM 1470 O O . ALA A 1 188 ? -7.758 -5.838 -4.596 1.00 31.41 188 ALA A O 1
ATOM 1471 N N . LEU A 1 189 ? -6.209 -4.598 -3.561 1.00 29.45 189 LEU A N 1
ATOM 1472 C CA . LEU A 1 189 ? -7.031 -4.282 -2.366 1.00 29.45 189 LEU A CA 1
ATOM 1473 C C . LEU A 1 189 ? -6.574 -3.001 -1.646 1.00 29.45 189 LEU A C 1
ATOM 1475 O O . LEU A 1 189 ? -5.414 -2.909 -1.256 1.00 29.45 189 LEU A O 1
ATOM 1479 N N . ALA A 1 190 ? -7.454 -2.015 -1.455 1.00 33.59 190 ALA A N 1
ATOM 1480 C CA . ALA A 1 190 ? -7.161 -0.867 -0.590 1.00 33.59 190 ALA A CA 1
ATOM 1481 C C . ALA A 1 190 ? -7.316 -1.287 0.882 1.00 33.59 190 ALA A C 1
ATOM 1483 O O . ALA A 1 190 ? -8.335 -1.879 1.246 1.00 33.59 190 ALA A O 1
ATOM 1484 N N . SER A 1 191 ? -6.313 -0.989 1.708 1.00 36.44 191 SER A N 1
ATOM 1485 C CA . SER A 1 191 ? -6.293 -1.356 3.124 1.00 36.44 191 SER A CA 1
ATOM 1486 C C . SER A 1 191 ? -6.084 -0.130 4.006 1.00 36.44 191 SER A C 1
ATOM 1488 O O . SER A 1 191 ? -5.183 0.672 3.767 1.00 36.44 191 SER A O 1
ATOM 1490 N N . PHE A 1 192 ? -6.926 0.020 5.024 1.00 31.97 192 PHE A N 1
ATOM 1491 C CA . PHE A 1 192 ? -6.823 1.067 6.034 1.00 31.97 192 PHE A CA 1
ATOM 1492 C C . PHE A 1 192 ? -6.455 0.442 7.376 1.00 31.97 192 PHE A C 1
ATOM 1494 O O . PHE A 1 192 ? -7.067 -0.542 7.781 1.00 31.97 192 PHE A O 1
ATOM 1501 N N . CYS A 1 193 ? -5.506 1.035 8.097 1.00 45.25 193 CYS A N 1
ATOM 1502 C CA . CYS A 1 193 ? -5.249 0.667 9.487 1.00 45.25 193 CYS A CA 1
ATOM 1503 C C . CYS A 1 193 ? -5.910 1.679 10.425 1.00 45.25 193 CYS A C 1
ATOM 1505 O O . CYS A 1 193 ? -5.687 2.886 10.299 1.00 45.25 193 CYS A O 1
ATOM 1507 N N . ILE A 1 194 ? -6.711 1.172 11.363 1.00 35.06 194 ILE A N 1
ATOM 1508 C CA . ILE A 1 194 ? -7.395 1.930 12.413 1.00 35.06 194 ILE A CA 1
ATOM 1509 C C . ILE A 1 194 ? -6.713 1.654 13.746 1.00 35.06 194 ILE A C 1
ATOM 1511 O O . ILE A 1 194 ? -6.579 0.470 14.138 1.00 35.06 194 ILE A O 1
#